Protein AF-T5KBS8-F1 (afdb_monomer_lite)

Secondary structure (DSSP, 8-state):
-HHHHHHHHHHHHHHHHHHHHHHHHHHHHHHHHHHHHHHHHHHHHHHHHHHHHHHHHHHHHHHHT--HHHHHHHHH-S---TTT-STTHHHHHHHHHHHTTTS---HHHHHHHHHHHHHHHHHHHHHT-TTGGGS-HHHHHHHHHHHHHHHHHHHHHHHHHHHHHHHH--S-SSPP-GGGT-------HHHHHHHHHHHHHHHGGGS--

Structure (mmCIF, N/CA/C/O backbone):
data_AF-T5KBS8-F1
#
_entry.id   AF-T5KBS8-F1
#
loop_
_atom_site.group_PDB
_atom_site.id
_atom_site.type_symbol
_atom_site.label_atom_id
_atom_site.label_alt_id
_atom_site.label_comp_id
_atom_site.label_asym_id
_atom_site.label_entity_id
_atom_site.label_seq_id
_atom_site.pdbx_PDB_ins_code
_atom_site.Cartn_x
_atom_site.Cartn_y
_atom_site.Cartn_z
_atom_site.occupancy
_atom_site.B_iso_or_equiv
_atom_site.auth_seq_id
_atom_site.auth_comp_id
_atom_site.auth_asym_id
_atom_site.auth_atom_id
_atom_site.pdbx_PDB_model_num
ATOM 1 N N . MET A 1 1 ? -50.946 0.990 67.190 1.00 55.03 1 MET A N 1
ATOM 2 C CA . MET A 1 1 ? -50.265 -0.184 66.592 1.00 55.03 1 MET A CA 1
ATOM 3 C C . MET A 1 1 ? -50.299 -0.189 65.059 1.00 55.03 1 MET A C 1
ATOM 5 O O . MET A 1 1 ? -49.275 -0.498 64.471 1.00 55.03 1 MET A O 1
ATOM 9 N N . LEU A 1 2 ? -51.397 0.214 64.400 1.00 59.50 2 LEU A N 1
ATOM 10 C CA . LEU A 1 2 ? -51.496 0.261 62.925 1.00 59.50 2 LEU A CA 1
ATOM 11 C C . LEU A 1 2 ? -50.515 1.219 62.214 1.00 59.50 2 LEU A C 1
ATOM 13 O O . LEU A 1 2 ? -50.107 0.939 61.094 1.00 59.50 2 LEU A O 1
ATOM 17 N N . THR A 1 3 ? -50.100 2.313 62.853 1.00 60.94 3 THR A N 1
ATOM 18 C CA . THR A 1 3 ? -49.212 3.332 62.259 1.00 60.94 3 THR A CA 1
ATOM 19 C C . THR A 1 3 ? -47.754 2.892 62.098 1.00 60.94 3 THR A C 1
ATOM 21 O O . THR A 1 3 ? -47.066 3.378 61.212 1.00 60.94 3 THR A O 1
ATOM 24 N N . LEU A 1 4 ? -47.270 1.953 62.917 1.00 64.31 4 LEU A N 1
ATOM 25 C CA . LEU A 1 4 ? -45.904 1.420 62.800 1.00 64.31 4 LEU A CA 1
ATOM 26 C C . LEU A 1 4 ? -45.773 0.427 61.634 1.00 64.31 4 LEU A C 1
ATOM 28 O O . LEU A 1 4 ? -44.746 0.391 60.962 1.00 64.31 4 LEU A O 1
ATOM 32 N N . LEU A 1 5 ? -46.834 -0.338 61.362 1.00 69.00 5 LEU A N 1
ATOM 33 C CA . LEU A 1 5 ? -46.892 -1.295 60.253 1.00 69.00 5 LEU A CA 1
ATOM 34 C C . LEU A 1 5 ? -46.926 -0.599 58.888 1.00 69.00 5 LEU A C 1
ATOM 36 O O . LEU A 1 5 ? -46.218 -1.014 57.973 1.00 69.00 5 LEU A O 1
ATOM 40 N N . SER A 1 6 ? -47.698 0.481 58.755 1.00 70.19 6 SER A N 1
ATOM 41 C CA . SER A 1 6 ? -47.773 1.255 57.511 1.00 70.19 6 SER A CA 1
ATOM 42 C C . SER A 1 6 ? -46.467 1.989 57.191 1.00 70.19 6 SER A C 1
ATOM 44 O O . SER A 1 6 ? -46.047 2.006 56.035 1.00 70.19 6 SER A O 1
ATOM 46 N N . VAL A 1 7 ? -45.775 2.522 58.204 1.00 73.38 7 VAL A N 1
ATOM 47 C CA . VAL A 1 7 ? -44.452 3.149 58.031 1.00 73.38 7 VAL A CA 1
ATOM 48 C C . VAL A 1 7 ? -43.392 2.118 57.625 1.00 73.38 7 VAL A C 1
ATOM 50 O O . VAL A 1 7 ? -42.602 2.387 56.723 1.00 73.38 7 VAL A O 1
ATOM 53 N N . GLY A 1 8 ? -43.403 0.918 58.219 1.00 74.56 8 GLY A N 1
ATOM 54 C CA . GLY A 1 8 ? -42.485 -0.166 57.847 1.00 74.56 8 GLY A CA 1
ATOM 55 C C . GLY A 1 8 ? -42.667 -0.650 56.403 1.00 74.56 8 GLY A C 1
ATOM 56 O O . GLY A 1 8 ? -41.685 -0.847 55.688 1.00 74.56 8 GLY A O 1
ATOM 57 N N . LEU A 1 9 ? -43.917 -0.772 55.943 1.00 77.56 9 LEU A N 1
ATOM 58 C CA . LEU A 1 9 ? -44.252 -1.125 54.556 1.00 77.56 9 LEU A CA 1
ATOM 59 C C . LEU A 1 9 ? -43.827 -0.043 53.555 1.00 77.56 9 LEU A C 1
ATOM 61 O O . LEU A 1 9 ? -43.276 -0.369 52.503 1.00 77.56 9 LEU A O 1
ATOM 65 N N . ALA A 1 10 ? -44.022 1.234 53.892 1.00 76.44 10 ALA A N 1
ATOM 66 C CA . ALA A 1 10 ? -43.569 2.346 53.060 1.00 76.44 10 ALA A CA 1
ATOM 67 C C . ALA A 1 10 ? -42.036 2.377 52.930 1.00 76.44 10 ALA A C 1
ATOM 69 O O . ALA A 1 10 ? -41.513 2.563 51.831 1.00 76.44 10 ALA A O 1
ATOM 70 N N . PHE A 1 11 ? -41.311 2.124 54.026 1.00 82.69 11 PHE A N 1
ATOM 71 C CA . PHE A 1 11 ? -39.847 2.044 54.017 1.00 82.69 11 PHE A CA 1
ATOM 72 C C . PHE A 1 11 ? -39.330 0.870 53.178 1.00 82.69 11 PHE A C 1
ATOM 74 O O . PHE A 1 11 ? -38.389 1.038 52.405 1.00 82.69 11 PHE A O 1
ATOM 81 N N . LEU A 1 12 ? -39.960 -0.304 53.287 1.00 80.31 12 LEU A N 1
ATOM 82 C CA . LEU A 1 12 ? -39.635 -1.473 52.464 1.00 80.31 12 LEU A CA 1
ATOM 83 C C . LEU A 1 12 ? -39.866 -1.203 50.973 1.00 80.31 12 LEU A C 1
ATOM 85 O O . LEU A 1 12 ? -39.004 -1.535 50.162 1.00 80.31 12 LEU A O 1
ATOM 89 N N . GLY A 1 13 ? -40.980 -0.556 50.615 1.00 80.12 13 GLY A N 1
ATOM 90 C CA . GLY A 1 13 ? -41.266 -0.155 49.236 1.00 80.12 13 GLY A CA 1
ATOM 91 C C . GLY A 1 13 ? -40.245 0.846 48.686 1.00 80.12 13 GLY A C 1
ATOM 92 O O . GLY A 1 13 ? -39.707 0.644 47.597 1.00 80.12 13 GLY A O 1
ATOM 93 N N . ALA A 1 14 ? -39.910 1.881 49.463 1.00 81.12 14 ALA A N 1
ATOM 94 C CA . ALA A 1 14 ? -38.900 2.872 49.090 1.00 81.12 14 ALA A CA 1
ATOM 95 C C . ALA A 1 14 ? -37.499 2.250 48.944 1.00 81.12 14 ALA A C 1
ATOM 97 O O . ALA A 1 14 ? -36.789 2.538 47.982 1.00 81.12 14 ALA A O 1
ATOM 98 N N . PHE A 1 15 ? -37.120 1.347 49.853 1.00 84.56 15 PHE A N 1
ATOM 99 C CA . PHE A 1 15 ? -35.853 0.619 49.784 1.00 84.56 15 PHE A CA 1
ATOM 100 C C . PHE A 1 15 ? -35.768 -0.272 48.539 1.00 84.56 15 PHE A C 1
ATOM 102 O O . PHE A 1 15 ? -34.724 -0.328 47.889 1.00 84.56 15 PHE A O 1
ATOM 109 N N . TRP A 1 16 ? -36.864 -0.942 48.174 1.00 85.44 16 TRP A N 1
ATOM 110 C CA . TRP A 1 16 ? -36.908 -1.800 46.990 1.00 85.44 16 TRP A CA 1
ATOM 111 C C . TRP A 1 16 ? -36.784 -0.991 45.691 1.00 85.44 16 TRP A C 1
ATOM 113 O O . TRP A 1 16 ? -35.996 -1.356 44.819 1.00 85.44 16 TRP A O 1
ATOM 123 N N . LEU A 1 17 ? -37.479 0.149 45.594 1.00 84.56 17 LEU A N 1
ATOM 124 C CA . LEU A 1 17 ? -37.363 1.078 44.462 1.00 84.56 17 LEU A CA 1
ATOM 125 C C . LEU A 1 17 ? -35.952 1.661 44.333 1.00 84.56 17 LEU A C 1
ATOM 127 O O . LEU A 1 17 ? -35.382 1.646 43.244 1.00 84.56 17 LEU A O 1
ATOM 131 N N . PHE A 1 18 ? -35.358 2.103 45.444 1.00 83.62 18 PHE A N 1
ATOM 132 C CA . PHE A 1 18 ? -33.991 2.626 45.469 1.00 83.62 18 PHE A CA 1
ATOM 133 C C . PHE A 1 18 ? -32.967 1.569 45.034 1.00 83.62 18 PHE A C 1
ATOM 135 O O . PHE A 1 18 ? -32.058 1.840 44.249 1.00 83.62 18 PHE A O 1
ATOM 142 N N . ARG A 1 19 ? -33.139 0.323 45.489 1.00 84.19 19 ARG A N 1
ATOM 143 C CA . ARG A 1 19 ? -32.285 -0.797 45.083 1.00 84.19 19 ARG A CA 1
ATOM 144 C C . ARG A 1 19 ? -32.464 -1.145 43.599 1.00 84.19 19 ARG A C 1
ATOM 146 O O . ARG A 1 19 ? -31.480 -1.473 42.937 1.00 84.19 19 ARG A O 1
ATOM 153 N N . GLY A 1 20 ? -33.688 -1.033 43.079 1.00 81.75 20 GLY A N 1
ATOM 154 C CA . GLY A 1 20 ? -33.993 -1.141 41.653 1.00 81.75 20 GLY A CA 1
ATOM 155 C C . GLY A 1 20 ? -33.271 -0.075 40.826 1.00 81.75 20 GLY A C 1
ATOM 156 O O . GLY A 1 20 ? -32.549 -0.426 39.894 1.00 81.75 20 GLY A O 1
ATOM 157 N N . GLN A 1 21 ? -33.368 1.200 41.220 1.00 81.44 21 GLN A N 1
ATOM 158 C CA . GLN A 1 21 ? -32.656 2.312 40.573 1.00 81.44 21 GLN A CA 1
ATOM 159 C C . GLN A 1 21 ? -31.138 2.110 40.575 1.00 81.44 21 GLN A C 1
ATOM 161 O O . GLN A 1 21 ? -30.524 2.153 39.517 1.00 81.44 21 GLN A O 1
ATOM 166 N N . LEU A 1 22 ? -30.539 1.760 41.717 1.00 82.50 22 LEU A N 1
ATOM 167 C CA . LEU A 1 22 ? -29.099 1.485 41.796 1.00 82.50 22 LEU A CA 1
ATOM 168 C C . LEU A 1 22 ? -28.650 0.342 40.873 1.00 82.50 22 LEU A C 1
ATOM 170 O O . LEU A 1 22 ? -27.532 0.359 40.359 1.00 82.50 22 LEU A O 1
ATOM 174 N N . SER A 1 23 ? -29.489 -0.681 40.686 1.00 84.88 23 SER A N 1
ATOM 175 C CA . SER A 1 23 ? -29.186 -1.777 39.759 1.00 84.88 23 SER A CA 1
ATOM 176 C C . SER A 1 23 ? -29.249 -1.327 38.298 1.00 84.88 23 SER A C 1
ATOM 178 O O . SER A 1 23 ? -28.378 -1.698 37.511 1.00 84.88 23 SER A O 1
ATOM 180 N N . HIS A 1 24 ? -30.219 -0.474 37.963 1.00 84.81 24 HIS A N 1
ATOM 181 C CA . HIS A 1 24 ? -30.388 0.089 36.631 1.00 84.81 24 HIS A CA 1
ATOM 182 C C . HIS A 1 24 ? -29.243 1.049 36.282 1.00 84.81 24 HIS A C 1
ATOM 184 O O . HIS A 1 24 ? -28.628 0.907 35.229 1.00 84.81 24 HIS A O 1
ATOM 190 N N . ASP A 1 25 ? -28.860 1.930 37.209 1.00 85.25 25 ASP A N 1
ATOM 191 C CA . ASP A 1 25 ? -27.739 2.860 37.038 1.00 85.25 25 ASP A CA 1
ATOM 192 C C . ASP A 1 25 ? -26.411 2.121 36.832 1.00 85.25 25 ASP A C 1
ATOM 194 O O . ASP A 1 25 ? -25.595 2.515 35.995 1.00 85.25 25 ASP A O 1
ATOM 198 N N . ARG A 1 26 ? -26.200 1.002 37.544 1.00 82.19 26 ARG A N 1
ATOM 199 C CA . ARG A 1 26 ? -25.034 0.122 37.343 1.00 82.19 26 ARG A CA 1
ATOM 200 C C . ARG A 1 26 ? -25.031 -0.545 35.972 1.00 82.19 26 ARG A C 1
ATOM 202 O O . ARG A 1 26 ? -23.976 -0.654 35.356 1.00 82.19 26 ARG A O 1
ATOM 209 N N . GLN A 1 27 ? -26.185 -1.002 35.492 1.00 85.44 27 GLN A N 1
ATOM 210 C CA . GLN A 1 27 ? -26.295 -1.578 34.150 1.00 85.44 27 GLN A CA 1
ATOM 211 C C . GLN A 1 27 ? -26.030 -0.522 33.074 1.00 85.44 27 GLN A C 1
ATOM 213 O O . GLN A 1 27 ? -25.256 -0.779 32.155 1.00 85.44 27 GLN A O 1
ATOM 218 N N . LEU A 1 28 ? -26.591 0.682 33.218 1.00 86.81 28 LEU A N 1
ATOM 219 C CA . LEU A 1 28 ? -26.352 1.795 32.298 1.00 86.81 28 LEU A CA 1
ATOM 220 C C . LEU A 1 28 ? -24.871 2.181 32.247 1.00 86.81 28 LEU A C 1
ATOM 222 O O . LEU A 1 28 ? -24.314 2.303 31.159 1.00 86.81 28 LEU A O 1
ATOM 226 N N . THR A 1 29 ? -24.205 2.292 33.400 1.00 84.31 29 THR A N 1
ATOM 227 C CA . THR A 1 29 ? -22.760 2.579 33.441 1.00 84.31 29 THR A CA 1
ATOM 228 C C . THR A 1 29 ? -21.922 1.456 32.833 1.00 84.31 29 THR A C 1
ATOM 230 O O . THR A 1 29 ? -20.953 1.738 32.133 1.00 84.31 29 THR A O 1
ATOM 233 N N . GLN A 1 30 ? -22.285 0.185 33.030 1.00 86.19 30 GLN A N 1
ATOM 234 C CA . GLN A 1 30 ? -21.592 -0.936 32.381 1.00 86.19 30 GLN A CA 1
ATOM 235 C C . GLN A 1 30 ? -21.749 -0.919 30.857 1.00 86.19 30 GLN A C 1
ATOM 237 O O . GLN A 1 30 ? -20.768 -1.131 30.145 1.00 86.19 30 GLN A O 1
ATOM 242 N N . VAL A 1 31 ? -22.954 -0.633 30.358 1.00 86.88 31 VAL A N 1
ATOM 243 C CA . VAL A 1 31 ? -23.220 -0.504 28.918 1.00 86.88 31 VAL A CA 1
ATOM 244 C C . VAL A 1 31 ? -22.452 0.681 28.331 1.00 86.88 31 VAL A C 1
ATOM 246 O O . VAL A 1 31 ? -21.828 0.534 27.285 1.00 86.88 31 VAL A O 1
ATOM 249 N N . GLN A 1 32 ? -22.425 1.822 29.023 1.00 85.50 32 GLN A N 1
ATOM 250 C CA . GLN A 1 32 ? -21.652 2.996 28.605 1.00 85.50 32 GLN A CA 1
ATOM 251 C C . GLN A 1 32 ? -20.149 2.704 28.550 1.00 85.50 32 GLN A C 1
ATOM 253 O O . GLN A 1 32 ? -19.506 3.020 27.556 1.00 85.50 32 GLN A O 1
ATOM 258 N N . LEU A 1 33 ? -19.592 2.035 29.564 1.00 86.69 33 LEU A N 1
ATOM 259 C CA . LEU A 1 33 ? -18.178 1.648 29.577 1.00 86.69 33 LEU A CA 1
ATOM 260 C C . LEU A 1 33 ? -17.835 0.643 28.471 1.00 86.69 33 LEU A C 1
ATOM 262 O O . LEU A 1 33 ? -16.741 0.695 27.912 1.00 86.69 33 LEU A O 1
ATOM 266 N N . ALA A 1 34 ? -18.741 -0.287 28.163 1.00 85.75 34 ALA A N 1
ATOM 267 C CA . ALA A 1 34 ? -18.563 -1.211 27.049 1.00 85.75 34 ALA A CA 1
ATOM 268 C C . ALA A 1 34 ? -18.578 -0.464 25.706 1.00 85.75 34 ALA A C 1
ATOM 270 O O . ALA A 1 34 ? -17.676 -0.670 24.898 1.00 85.75 34 ALA A O 1
ATOM 271 N N . ALA A 1 35 ? -19.534 0.449 25.511 1.00 84.88 35 ALA A N 1
ATOM 272 C CA . ALA A 1 35 ? -19.628 1.276 24.312 1.00 84.88 35 ALA A CA 1
ATOM 273 C C . ALA A 1 35 ? -18.384 2.159 24.122 1.00 84.88 35 ALA A C 1
ATOM 275 O O . ALA A 1 35 ? -17.810 2.169 23.039 1.00 84.88 35 ALA A O 1
ATOM 276 N N . GLU A 1 36 ? -17.903 2.815 25.182 1.00 87.88 36 GLU A N 1
ATOM 277 C CA . GLU A 1 36 ? -16.705 3.662 25.131 1.00 87.88 36 GLU A CA 1
ATOM 278 C C . GLU A 1 36 ? -15.440 2.847 24.813 1.00 87.88 36 GLU A C 1
ATOM 280 O O . GLU A 1 36 ? -14.572 3.283 24.056 1.00 87.88 36 GLU A O 1
ATOM 285 N N . ARG A 1 37 ? -15.328 1.623 25.350 1.00 88.31 37 ARG A N 1
ATOM 286 C CA . ARG A 1 37 ? -14.236 0.706 24.984 1.00 88.31 37 ARG A CA 1
ATOM 287 C C . ARG A 1 37 ? -14.296 0.330 23.507 1.00 88.31 37 ARG A C 1
ATOM 289 O O . ARG A 1 37 ? -13.260 0.353 22.849 1.00 88.31 37 ARG A O 1
ATOM 296 N N . THR A 1 38 ? -15.478 0.002 22.990 1.00 87.38 38 THR A N 1
ATOM 297 C CA . THR A 1 38 ? -15.666 -0.320 21.570 1.00 87.38 38 THR A CA 1
ATOM 298 C C . THR A 1 38 ? -15.350 0.877 20.677 1.00 87.38 38 THR A C 1
ATOM 300 O 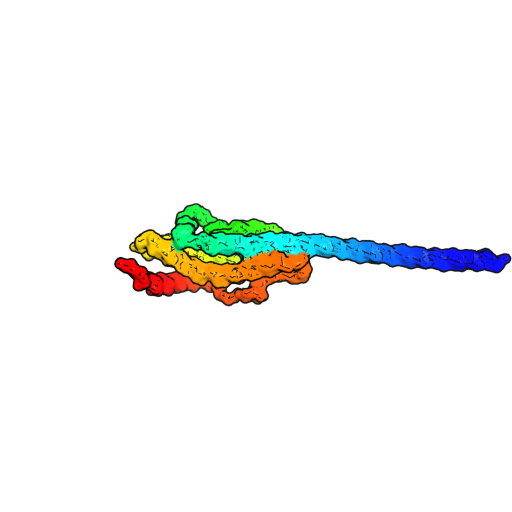O . THR A 1 38 ? -14.667 0.714 19.670 1.00 87.38 38 THR A O 1
ATOM 303 N N . GLU A 1 39 ? -15.771 2.080 21.061 1.00 89.25 39 GLU A N 1
ATOM 304 C CA . GLU A 1 39 ? -15.489 3.311 20.321 1.00 89.25 39 GLU A CA 1
ATOM 305 C C . GLU A 1 39 ? -13.983 3.589 20.241 1.00 89.25 39 GLU A C 1
ATOM 307 O O . GLU A 1 39 ? -13.467 3.837 19.155 1.00 89.25 39 GLU A O 1
ATOM 312 N N . ARG A 1 40 ? -13.243 3.425 21.347 1.00 89.06 40 ARG A N 1
ATOM 313 C CA . ARG A 1 40 ? -11.775 3.570 21.351 1.00 89.06 40 ARG A CA 1
ATOM 314 C C . ARG A 1 40 ? -11.074 2.559 20.441 1.00 89.06 40 ARG A C 1
ATOM 316 O O . ARG A 1 40 ? -10.113 2.920 19.765 1.00 89.06 40 ARG A O 1
ATOM 323 N N . VAL A 1 41 ? -11.539 1.308 20.422 1.00 89.62 41 VAL A N 1
ATOM 324 C CA . VAL A 1 41 ? -10.995 0.271 19.528 1.00 89.62 41 VAL A CA 1
ATOM 325 C C . VAL A 1 41 ? -11.277 0.626 18.069 1.00 89.62 41 VAL A C 1
ATOM 327 O O . VAL A 1 41 ? -10.362 0.609 17.250 1.00 89.62 41 VAL A O 1
ATOM 330 N N . ASN A 1 42 ? -12.510 1.012 17.740 1.00 89.75 42 ASN A N 1
ATOM 331 C CA . ASN A 1 42 ? -12.866 1.425 16.382 1.00 89.75 42 ASN A CA 1
ATOM 332 C C . ASN A 1 42 ? -12.068 2.663 15.947 1.00 89.75 42 ASN A C 1
ATOM 334 O O . ASN A 1 42 ? -11.602 2.724 14.813 1.00 89.75 42 ASN A O 1
ATOM 338 N N . ASP A 1 43 ? -11.820 3.609 16.852 1.00 91.75 43 ASP A N 1
ATOM 339 C CA . ASP A 1 43 ? -10.989 4.777 16.577 1.00 91.75 43 ASP A CA 1
ATOM 340 C C . ASP A 1 43 ? -9.533 4.417 16.271 1.00 91.75 43 ASP A C 1
ATOM 342 O O . ASP A 1 43 ? -8.964 4.951 15.313 1.00 91.75 43 ASP A O 1
ATOM 346 N N . ALA A 1 44 ? -8.934 3.500 17.035 1.00 88.81 44 ALA A N 1
ATOM 347 C CA . ALA A 1 44 ? -7.582 3.005 16.774 1.00 88.81 44 ALA A CA 1
ATOM 348 C C . ALA A 1 44 ? -7.502 2.313 15.404 1.00 88.81 44 ALA A C 1
ATOM 350 O O . ALA A 1 44 ? -6.650 2.659 14.577 1.00 88.81 44 ALA A O 1
ATOM 351 N N . ARG A 1 45 ? -8.467 1.430 15.113 1.00 90.31 45 ARG A N 1
ATOM 352 C CA . ARG A 1 45 ? -8.612 0.750 13.817 1.00 90.31 45 ARG A CA 1
ATOM 353 C C . ARG A 1 45 ? -8.763 1.748 12.668 1.00 90.31 45 ARG A C 1
ATOM 355 O O . ARG A 1 45 ? -8.031 1.680 11.683 1.00 90.31 45 ARG A O 1
ATOM 362 N N . ARG A 1 46 ? -9.640 2.743 12.805 1.00 91.38 46 ARG A N 1
ATOM 363 C CA . ARG A 1 46 ? -9.851 3.807 11.811 1.00 91.38 46 ARG A CA 1
ATOM 364 C C . ARG A 1 46 ? -8.575 4.602 11.542 1.00 91.38 46 ARG A C 1
ATOM 366 O O . ARG A 1 46 ? -8.248 4.884 10.390 1.00 91.38 46 ARG A O 1
ATOM 373 N N . GLN A 1 47 ? -7.832 4.971 12.584 1.00 91.50 47 GLN A N 1
ATOM 374 C CA . GLN A 1 47 ? -6.569 5.698 12.426 1.00 91.50 47 GLN A CA 1
ATOM 375 C C . GLN A 1 47 ? -5.496 4.845 11.740 1.00 91.50 47 GLN A C 1
ATOM 377 O O . GLN A 1 47 ? -4.781 5.352 10.871 1.00 91.50 47 GLN A O 1
ATOM 382 N N . ALA A 1 48 ? -5.396 3.564 12.099 1.00 89.38 48 ALA A N 1
ATOM 383 C CA . ALA A 1 48 ? -4.502 2.612 11.449 1.00 89.38 48 ALA A CA 1
ATOM 384 C C . ALA A 1 48 ? -4.849 2.441 9.961 1.00 89.38 48 ALA A C 1
ATOM 386 O O . ALA A 1 48 ? -3.971 2.579 9.105 1.00 89.38 48 ALA A O 1
ATOM 387 N N . ALA A 1 49 ? -6.132 2.262 9.638 1.00 88.94 49 ALA A N 1
ATOM 388 C CA . ALA A 1 49 ? -6.614 2.128 8.266 1.00 88.94 49 ALA A CA 1
ATOM 389 C C . ALA A 1 49 ? -6.359 3.394 7.451 1.00 88.94 49 ALA A C 1
ATOM 391 O O . ALA A 1 49 ? -5.855 3.319 6.335 1.00 88.94 49 ALA A O 1
ATOM 392 N N . ARG A 1 50 ? -6.599 4.577 8.024 1.00 91.75 50 ARG A N 1
ATOM 393 C CA . ARG A 1 50 ? -6.322 5.850 7.352 1.00 91.75 50 ARG A CA 1
ATOM 394 C C . ARG A 1 50 ? -4.834 6.048 7.061 1.00 91.75 50 ARG A C 1
ATOM 396 O O . ARG A 1 50 ? -4.492 6.542 5.989 1.00 91.75 50 ARG A O 1
ATOM 403 N N . LYS A 1 51 ? -3.943 5.659 7.982 1.00 90.81 51 LYS A N 1
ATOM 404 C CA . LYS A 1 51 ? -2.486 5.689 7.752 1.00 90.81 51 LYS A CA 1
ATOM 405 C C . LYS A 1 51 ? -2.080 4.734 6.632 1.00 90.81 51 LYS A C 1
ATOM 407 O O . LYS A 1 51 ? -1.313 5.133 5.758 1.00 90.81 51 LYS A O 1
ATOM 412 N N . LEU A 1 52 ? -2.613 3.512 6.640 1.00 88.44 52 LEU A N 1
ATOM 413 C CA . LEU A 1 52 ? -2.370 2.528 5.589 1.00 88.44 52 LEU A CA 1
ATOM 414 C C . LEU A 1 52 ? -2.894 3.019 4.236 1.00 88.44 52 LEU A C 1
ATOM 416 O O . LEU A 1 52 ? -2.145 3.032 3.267 1.00 88.44 52 LEU A O 1
ATOM 420 N N . GLY A 1 53 ? -4.129 3.513 4.181 1.00 89.88 53 GLY A N 1
ATOM 421 C CA . GLY A 1 53 ? -4.736 4.024 2.957 1.00 89.88 53 GLY A CA 1
ATOM 422 C C . GLY A 1 53 ? -3.989 5.220 2.369 1.00 89.88 53 GLY A C 1
ATOM 423 O O . GLY A 1 53 ? -3.702 5.229 1.174 1.00 89.88 53 GLY A O 1
ATOM 424 N N . ASN A 1 54 ? -3.567 6.170 3.211 1.00 92.31 54 ASN A N 1
ATOM 425 C CA . ASN A 1 54 ? -2.691 7.265 2.788 1.00 92.31 54 ASN A CA 1
ATOM 426 C C . ASN A 1 54 ? -1.374 6.745 2.202 1.00 92.31 54 ASN A C 1
ATOM 428 O O . ASN A 1 54 ? -0.936 7.233 1.167 1.00 92.31 54 ASN A O 1
ATOM 432 N N . ALA A 1 55 ? -0.748 5.750 2.833 1.00 89.94 55 ALA A N 1
ATOM 433 C CA . ALA A 1 55 ? 0.509 5.190 2.351 1.00 89.94 55 ALA A CA 1
ATOM 434 C C . ALA A 1 55 ? 0.364 4.487 0.995 1.00 89.94 55 ALA A C 1
ATOM 436 O O . ALA A 1 55 ? 1.248 4.629 0.153 1.00 89.94 55 ALA A O 1
ATOM 437 N N . LEU A 1 56 ? -0.744 3.772 0.764 1.00 86.50 56 LEU A N 1
ATOM 438 C CA . LEU A 1 56 ? -1.043 3.157 -0.535 1.00 86.50 56 LEU A CA 1
ATOM 439 C C . LEU A 1 56 ? -1.218 4.222 -1.626 1.00 86.50 56 LEU A C 1
ATOM 441 O O . LEU A 1 56 ? -0.661 4.075 -2.711 1.00 86.50 56 LEU A O 1
ATOM 445 N N . ILE A 1 57 ? -1.929 5.312 -1.318 1.00 90.00 57 ILE A N 1
ATOM 446 C CA . ILE A 1 57 ? -2.139 6.419 -2.259 1.00 90.00 57 ILE A CA 1
ATOM 447 C C . ILE A 1 57 ? -0.824 7.131 -2.563 1.00 90.00 57 ILE A C 1
ATOM 449 O O . ILE A 1 57 ? -0.447 7.236 -3.723 1.00 90.00 57 ILE A O 1
ATOM 453 N N . THR A 1 58 ? -0.076 7.538 -1.536 1.00 89.56 58 THR A N 1
ATOM 454 C CA . THR A 1 58 ? 1.225 8.199 -1.705 1.00 89.56 58 THR A CA 1
ATOM 455 C C . THR A 1 58 ? 2.205 7.333 -2.487 1.00 89.56 58 THR A C 1
ATOM 457 O O . THR A 1 58 ? 2.910 7.840 -3.351 1.00 89.56 58 THR A O 1
ATOM 460 N N . ALA A 1 59 ? 2.242 6.024 -2.228 1.00 84.06 59 ALA A N 1
ATOM 461 C CA . ALA A 1 59 ? 3.092 5.116 -2.984 1.00 84.06 59 ALA A CA 1
ATOM 462 C C . ALA A 1 59 ? 2.694 5.037 -4.463 1.00 84.06 59 ALA A C 1
ATOM 464 O O . ALA A 1 59 ? 3.565 4.864 -5.318 1.00 84.06 59 ALA A O 1
ATOM 465 N N . GLN A 1 60 ? 1.404 5.136 -4.786 1.00 85.75 60 GLN A N 1
ATOM 466 C CA . GLN A 1 60 ? 0.971 5.174 -6.178 1.00 85.75 60 GLN A CA 1
ATOM 467 C C . GLN A 1 60 ? 1.234 6.531 -6.835 1.00 85.75 60 GLN A C 1
ATOM 469 O O . GLN A 1 60 ? 1.708 6.563 -7.965 1.00 85.75 60 GLN A O 1
ATOM 474 N N . ASP A 1 61 ? 1.014 7.636 -6.127 1.00 88.25 61 ASP A N 1
ATOM 475 C CA . ASP A 1 61 ? 1.327 8.983 -6.613 1.00 88.25 61 ASP A CA 1
ATOM 476 C C . ASP A 1 61 ? 2.835 9.158 -6.871 1.00 88.25 61 ASP A C 1
ATOM 478 O O . ASP A 1 61 ? 3.237 9.788 -7.851 1.00 88.25 61 ASP A O 1
ATOM 482 N N . GLU A 1 62 ? 3.688 8.541 -6.044 1.00 85.56 62 GLU A N 1
ATOM 483 C CA . GLU A 1 62 ? 5.137 8.481 -6.269 1.00 85.56 62 GLU A CA 1
ATOM 484 C C . GLU A 1 62 ? 5.473 7.784 -7.594 1.00 85.56 62 GLU A C 1
ATOM 486 O O . GLU A 1 62 ? 6.357 8.241 -8.304 1.00 85.56 62 GLU A O 1
ATOM 491 N N . PHE A 1 63 ? 4.754 6.720 -7.967 1.00 81.38 63 PHE A N 1
ATOM 492 C CA . PHE A 1 63 ? 4.939 6.074 -9.269 1.00 81.38 63 PHE A CA 1
ATOM 493 C C . PHE A 1 63 ? 4.391 6.932 -10.419 1.00 81.38 63 PHE A C 1
ATOM 495 O O . PHE A 1 63 ? 5.088 7.153 -11.403 1.00 81.38 63 PHE A O 1
ATOM 502 N N . ASN A 1 64 ? 3.175 7.464 -10.277 1.00 84.50 64 ASN A N 1
ATOM 503 C CA . ASN A 1 64 ? 2.505 8.261 -11.312 1.00 84.50 64 ASN A CA 1
ATOM 504 C C . ASN A 1 64 ? 3.243 9.571 -11.643 1.00 84.50 64 ASN A C 1
ATOM 506 O O . ASN A 1 64 ? 3.037 10.141 -12.710 1.00 84.50 64 ASN A O 1
ATOM 510 N N . SER A 1 65 ? 4.071 10.071 -10.722 1.00 86.00 65 SER A N 1
ATOM 511 C CA . SER A 1 65 ? 4.898 11.266 -10.922 1.00 86.00 65 SER A CA 1
ATOM 512 C C . SER A 1 65 ? 6.267 10.977 -11.547 1.00 86.00 65 SER A C 1
ATOM 514 O O . SER A 1 65 ? 6.977 11.924 -11.887 1.00 86.00 65 SER A O 1
ATOM 516 N N . MET A 1 66 ? 6.650 9.706 -11.722 1.00 84.69 66 MET A N 1
ATOM 517 C CA . MET A 1 66 ? 7.890 9.348 -12.409 1.00 84.69 66 MET A CA 1
ATOM 518 C C . MET A 1 66 ? 7.705 9.420 -13.919 1.00 84.69 66 MET A C 1
ATOM 520 O O . MET A 1 66 ? 6.782 8.836 -14.478 1.00 84.69 66 MET A O 1
ATOM 524 N N . ASP A 1 67 ? 8.643 10.078 -14.590 1.00 83.44 67 ASP A N 1
ATOM 525 C CA . ASP A 1 67 ? 8.827 9.944 -16.027 1.00 83.44 67 ASP A CA 1
ATOM 526 C C . ASP A 1 67 ? 9.808 8.800 -16.347 1.00 83.44 67 ASP A C 1
ATOM 528 O O . ASP A 1 67 ? 10.465 8.230 -15.467 1.00 83.44 67 ASP A O 1
ATOM 532 N N . GLY A 1 68 ? 9.910 8.433 -17.626 1.00 80.00 68 GLY A N 1
ATOM 533 C CA . GLY A 1 68 ? 10.801 7.355 -18.064 1.00 80.00 68 GLY A CA 1
ATOM 534 C C . GLY A 1 68 ? 12.267 7.525 -17.642 1.00 80.00 68 GLY A C 1
ATOM 535 O O . GLY A 1 68 ? 12.855 6.553 -17.162 1.00 80.00 68 GLY A O 1
ATOM 536 N N . 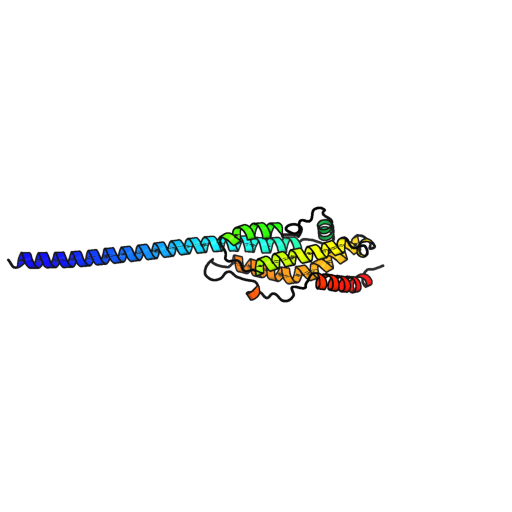PRO A 1 69 ? 12.869 8.725 -17.758 1.00 84.06 69 PRO A N 1
ATOM 537 C CA . PRO A 1 69 ? 14.206 8.999 -17.233 1.00 84.06 69 PRO A CA 1
ATOM 538 C C . PRO A 1 69 ? 14.337 8.780 -15.720 1.00 84.06 69 PRO A C 1
ATOM 540 O O . PRO A 1 69 ? 15.269 8.100 -15.289 1.00 84.06 69 PRO A O 1
ATOM 543 N N . THR A 1 70 ? 13.401 9.284 -14.911 1.00 84.38 70 THR A N 1
ATOM 544 C CA . THR A 1 70 ? 13.423 9.105 -13.449 1.00 84.38 70 THR A CA 1
ATOM 545 C C . THR A 1 70 ? 13.297 7.632 -13.073 1.00 84.38 70 THR A C 1
ATOM 547 O O . THR A 1 70 ? 14.022 7.142 -12.203 1.00 84.38 70 THR A O 1
ATOM 550 N N . LEU A 1 71 ? 12.419 6.898 -13.760 1.00 81.00 71 LEU A N 1
ATOM 551 C CA . LEU A 1 71 ? 12.241 5.464 -13.557 1.00 81.00 71 LEU A CA 1
ATOM 552 C C . LEU A 1 71 ? 13.498 4.677 -13.944 1.00 81.00 71 LEU A C 1
ATOM 554 O O . LEU A 1 71 ? 13.907 3.769 -13.217 1.00 81.00 71 LEU A O 1
ATOM 558 N N . PHE A 1 72 ? 14.136 5.049 -15.056 1.00 80.38 72 PHE A N 1
ATOM 559 C CA . PHE A 1 72 ? 15.404 4.476 -15.496 1.00 80.38 72 P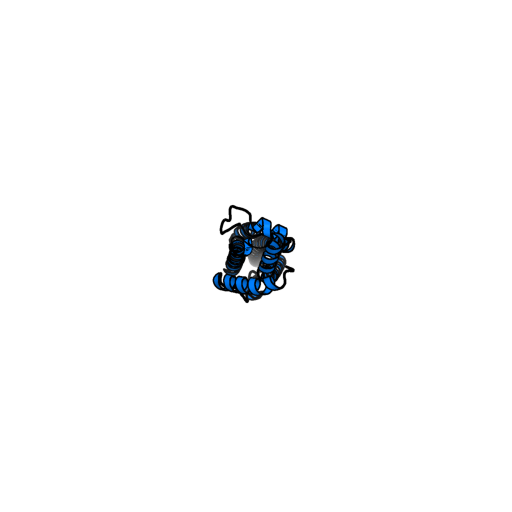HE A CA 1
ATOM 560 C C . PHE A 1 72 ? 16.487 4.653 -14.427 1.00 80.38 72 PHE A C 1
ATOM 562 O O . PHE A 1 72 ? 17.102 3.675 -14.005 1.00 80.38 72 PHE A O 1
ATOM 569 N N . GLU A 1 73 ? 16.674 5.876 -13.927 1.00 83.75 73 GLU A N 1
ATOM 570 C CA . GLU A 1 73 ? 17.652 6.162 -12.874 1.00 83.75 73 GLU A CA 1
ATOM 571 C C . GLU A 1 73 ? 17.336 5.440 -11.562 1.00 83.75 73 GLU A C 1
ATOM 573 O O . GLU A 1 73 ? 18.243 4.924 -10.903 1.00 83.75 73 GLU A O 1
ATOM 578 N N . ALA A 1 74 ? 16.057 5.361 -11.186 1.00 79.12 74 ALA A N 1
ATOM 579 C CA . ALA A 1 74 ? 15.615 4.616 -10.013 1.00 79.12 74 ALA A CA 1
ATOM 580 C C . ALA A 1 74 ? 15.950 3.120 -10.136 1.00 79.12 74 ALA A C 1
ATOM 582 O O . ALA A 1 74 ? 16.448 2.523 -9.176 1.00 79.12 74 ALA A O 1
ATOM 583 N N . ALA A 1 75 ? 15.750 2.524 -11.316 1.00 77.50 75 ALA A N 1
ATOM 584 C CA . ALA A 1 75 ? 16.112 1.136 -11.596 1.00 77.50 75 ALA A CA 1
ATOM 585 C C . ALA A 1 75 ? 17.636 0.903 -11.573 1.00 77.50 75 ALA A C 1
ATOM 587 O O . ALA A 1 75 ? 18.084 -0.174 -11.168 1.00 77.50 75 ALA A O 1
ATOM 588 N N . SER A 1 76 ? 18.437 1.916 -11.926 1.00 75.19 76 SER A N 1
ATOM 589 C CA . SER A 1 76 ? 19.904 1.854 -11.896 1.00 75.19 76 SER A CA 1
ATOM 590 C C . SER A 1 76 ? 20.518 1.925 -10.489 1.00 75.19 76 SER A C 1
ATOM 592 O O . SER A 1 76 ? 21.714 1.662 -10.341 1.00 75.19 76 SER A O 1
ATOM 594 N N . ARG A 1 77 ? 19.757 2.285 -9.440 1.00 75.56 77 ARG A N 1
ATOM 595 C CA . ARG A 1 77 ? 20.323 2.478 -8.091 1.00 75.56 77 ARG A CA 1
ATOM 596 C C . ARG A 1 77 ? 20.890 1.163 -7.513 1.00 75.56 77 ARG A C 1
ATOM 598 O O . ARG A 1 77 ? 20.172 0.154 -7.419 1.00 75.56 77 ARG A O 1
ATOM 605 N N . PRO A 1 78 ? 22.173 1.130 -7.103 1.00 57.22 78 PRO A N 1
ATOM 606 C CA . PRO A 1 78 ? 22.754 -0.027 -6.425 1.00 57.22 78 PRO A CA 1
ATOM 607 C C . PRO A 1 78 ? 22.167 -0.179 -5.010 1.00 57.22 78 PRO A C 1
ATOM 609 O O . PRO A 1 78 ? 21.837 0.812 -4.367 1.00 57.22 78 PRO A O 1
ATOM 612 N N . GLY A 1 79 ? 22.035 -1.421 -4.525 1.00 54.25 79 GLY A N 1
ATOM 613 C CA . GLY A 1 79 ? 21.528 -1.701 -3.171 1.00 54.25 79 GLY A CA 1
ATOM 614 C C . GLY A 1 79 ? 20.057 -2.122 -3.082 1.00 54.25 79 GLY A C 1
ATOM 615 O O . GLY A 1 79 ? 19.378 -1.780 -2.119 1.00 54.25 79 GLY A O 1
ATOM 616 N N . PHE A 1 80 ? 19.548 -2.878 -4.061 1.00 54.19 80 PHE A N 1
ATOM 617 C CA . PHE A 1 80 ? 18.224 -3.492 -3.933 1.00 54.19 80 PHE A CA 1
ATOM 618 C C . PHE A 1 80 ? 18.208 -4.499 -2.785 1.00 54.19 80 PHE A C 1
ATOM 620 O O . PHE A 1 80 ? 18.736 -5.603 -2.907 1.00 54.19 80 PHE A O 1
ATOM 627 N N . ASN A 1 81 ? 17.532 -4.134 -1.702 1.00 58.72 81 ASN A N 1
ATOM 628 C CA . ASN A 1 81 ? 16.965 -5.115 -0.797 1.00 58.72 81 ASN A CA 1
ATOM 629 C C . ASN A 1 81 ? 15.608 -5.538 -1.349 1.00 58.72 81 ASN A C 1
ATOM 631 O O . ASN A 1 81 ? 14.781 -4.695 -1.711 1.00 58.72 81 ASN A O 1
ATOM 635 N N . ARG A 1 82 ? 15.382 -6.856 -1.361 1.00 54.00 82 ARG A N 1
ATOM 636 C CA . ARG A 1 82 ? 14.159 -7.526 -1.832 1.00 54.00 82 ARG A CA 1
ATOM 637 C C . ARG A 1 82 ? 12.878 -6.989 -1.186 1.00 54.00 82 ARG A C 1
ATOM 639 O O . ARG A 1 82 ? 11.802 -7.243 -1.707 1.00 54.00 82 ARG A O 1
ATOM 646 N N . ASP A 1 83 ? 13.019 -6.220 -0.109 1.00 54.47 83 ASP A N 1
ATOM 647 C CA . ASP A 1 83 ? 11.951 -5.654 0.701 1.00 54.47 83 ASP A CA 1
ATOM 648 C C . ASP A 1 83 ? 11.705 -4.142 0.524 1.00 54.47 83 ASP A C 1
ATOM 650 O O . ASP A 1 83 ? 10.644 -3.687 0.945 1.00 54.47 83 ASP A O 1
ATOM 654 N N . GLN A 1 84 ? 12.633 -3.365 -0.065 1.00 58.19 84 GLN A N 1
ATOM 655 C CA . GLN A 1 84 ? 12.628 -1.885 0.032 1.00 58.19 84 GLN A CA 1
ATOM 656 C C . GLN A 1 84 ? 12.946 -1.125 -1.267 1.00 58.19 84 GLN A C 1
ATOM 658 O O . GLN A 1 84 ? 12.896 0.100 -1.289 1.00 58.19 84 GLN A O 1
ATOM 663 N N . GLY A 1 85 ? 13.295 -1.816 -2.354 1.00 65.38 85 GLY A N 1
ATOM 664 C CA . GLY A 1 85 ? 13.865 -1.145 -3.527 1.00 65.38 85 GLY A CA 1
ATOM 665 C C . GLY A 1 85 ? 12.884 -0.522 -4.525 1.00 65.38 85 GLY A C 1
ATOM 666 O O . GLY A 1 85 ? 13.354 0.128 -5.453 1.00 65.38 85 GLY A O 1
ATOM 667 N N . ALA A 1 86 ? 11.572 -0.743 -4.389 1.00 73.81 86 ALA A N 1
ATOM 668 C CA . ALA A 1 86 ? 10.567 -0.226 -5.325 1.00 73.81 86 ALA A CA 1
ATOM 669 C C . ALA A 1 86 ? 9.996 1.132 -4.868 1.00 73.81 86 ALA A C 1
ATOM 671 O O . ALA A 1 86 ? 9.869 1.340 -3.656 1.00 73.81 86 ALA A O 1
ATOM 672 N N . PRO A 1 87 ? 9.587 2.019 -5.798 1.00 73.88 87 PRO A N 1
ATOM 673 C CA . PRO A 1 87 ? 8.925 3.282 -5.467 1.00 73.88 87 PRO A CA 1
ATOM 674 C C . PRO A 1 87 ? 7.763 3.060 -4.499 1.00 73.88 87 PRO A C 1
ATOM 676 O O . PRO A 1 87 ? 6.964 2.135 -4.695 1.00 73.88 87 PRO A O 1
ATOM 679 N N . GLY A 1 88 ? 7.690 3.850 -3.430 1.00 74.38 88 GLY A N 1
ATOM 680 C CA . GLY A 1 88 ? 6.640 3.764 -2.412 1.00 74.38 88 GLY A CA 1
ATOM 681 C C . GLY A 1 88 ? 6.620 2.499 -1.536 1.00 74.38 88 GLY A C 1
ATOM 682 O O . GLY A 1 88 ? 5.798 2.414 -0.621 1.00 74.38 88 GLY A O 1
ATOM 683 N N . ALA A 1 89 ? 7.507 1.517 -1.748 1.00 76.81 89 ALA A N 1
ATOM 684 C CA . ALA A 1 89 ? 7.485 0.254 -0.999 1.00 76.81 89 ALA A CA 1
ATOM 685 C C . ALA A 1 89 ? 7.787 0.435 0.495 1.00 76.81 89 ALA A C 1
ATOM 687 O O . ALA A 1 89 ? 7.148 -0.202 1.332 1.00 76.81 89 ALA A O 1
ATOM 688 N N . GLU A 1 90 ? 8.719 1.325 0.839 1.00 79.12 90 GLU A N 1
ATOM 689 C CA . GLU A 1 90 ? 9.058 1.629 2.235 1.00 79.12 90 GLU A CA 1
ATOM 690 C C . GLU A 1 90 ? 7.909 2.356 2.953 1.00 79.12 90 GLU A C 1
ATOM 692 O O . GLU A 1 90 ? 7.606 2.056 4.109 1.00 79.12 90 GLU A O 1
ATOM 697 N N . THR A 1 91 ? 7.224 3.270 2.260 1.00 82.56 91 THR A N 1
ATOM 698 C CA . THR A 1 91 ? 6.051 3.985 2.782 1.00 82.56 91 THR A CA 1
ATOM 699 C C . THR A 1 91 ? 4.931 3.003 3.125 1.00 82.56 91 THR A C 1
ATOM 701 O O . THR A 1 91 ? 4.400 3.036 4.238 1.00 82.56 91 THR A O 1
ATOM 704 N N . ILE A 1 92 ? 4.640 2.065 2.217 1.00 79.44 92 ILE A N 1
ATOM 705 C CA . ILE A 1 92 ? 3.675 0.984 2.454 1.00 79.44 92 ILE A CA 1
ATOM 706 C C . ILE A 1 92 ? 4.144 0.088 3.604 1.00 79.44 92 ILE A C 1
ATOM 708 O O . ILE A 1 92 ? 3.357 -0.210 4.495 1.00 79.44 92 ILE A O 1
ATOM 712 N N . TYR A 1 93 ? 5.418 -0.313 3.631 1.00 79.94 93 TYR A N 1
ATOM 713 C CA . TYR A 1 93 ? 5.958 -1.202 4.664 1.00 79.94 93 TYR A CA 1
ATOM 714 C C . TYR A 1 93 ? 5.827 -0.617 6.074 1.00 79.94 93 TYR A C 1
ATOM 716 O O . TYR A 1 93 ? 5.393 -1.297 7.006 1.00 79.94 93 TYR A O 1
ATOM 724 N N . ARG A 1 94 ? 6.164 0.666 6.245 1.00 82.44 94 ARG A N 1
ATOM 725 C CA . ARG A 1 94 ? 6.021 1.346 7.538 1.00 82.44 94 ARG A CA 1
ATOM 726 C C . ARG A 1 94 ? 4.570 1.432 7.976 1.00 82.44 94 ARG A C 1
ATOM 728 O O . ARG A 1 94 ? 4.289 1.175 9.142 1.00 82.44 94 ARG A O 1
ATOM 735 N N . ALA A 1 95 ? 3.671 1.784 7.061 1.00 84.75 95 ALA A N 1
ATOM 736 C CA . ALA A 1 95 ? 2.254 1.883 7.375 1.00 84.75 95 ALA A CA 1
ATOM 737 C C . ALA A 1 95 ? 1.640 0.512 7.682 1.00 84.75 95 ALA A C 1
ATOM 739 O O . ALA A 1 95 ? 0.864 0.402 8.625 1.00 84.75 95 ALA A O 1
ATOM 740 N N . PHE A 1 96 ? 2.053 -0.531 6.959 1.00 81.31 96 PHE A N 1
ATOM 741 C CA . PHE A 1 96 ? 1.626 -1.908 7.188 1.00 81.31 96 PHE A CA 1
ATOM 742 C C . PHE A 1 96 ? 2.007 -2.399 8.583 1.00 81.31 96 PHE A C 1
ATOM 744 O O . PHE A 1 96 ? 1.145 -2.849 9.320 1.00 81.31 96 PHE A O 1
ATOM 751 N N . ARG A 1 97 ? 3.270 -2.234 8.988 1.00 82.62 97 ARG A N 1
ATOM 752 C CA . ARG A 1 97 ? 3.755 -2.673 10.308 1.00 82.62 97 ARG A CA 1
ATOM 753 C C . ARG A 1 97 ? 3.072 -1.962 11.481 1.00 82.62 97 ARG A C 1
ATOM 755 O O . ARG A 1 97 ? 2.994 -2.482 12.581 1.00 82.62 97 ARG A O 1
ATOM 762 N N . VAL A 1 98 ? 2.595 -0.739 11.267 1.00 82.12 98 VAL A N 1
ATOM 763 C CA . VAL A 1 98 ? 1.769 -0.049 12.269 1.00 82.12 98 VAL A CA 1
ATOM 764 C C . VAL A 1 98 ? 0.339 -0.582 12.237 1.00 82.12 98 VAL A C 1
ATOM 766 O O . VAL A 1 98 ? -0.279 -0.747 13.282 1.00 82.12 98 VAL A O 1
ATOM 769 N N . ALA A 1 99 ? -0.187 -0.841 11.043 1.00 83.00 99 ALA A N 1
ATOM 770 C CA . ALA A 1 99 ? -1.553 -1.287 10.847 1.00 83.00 99 ALA A CA 1
ATOM 771 C C . ALA A 1 99 ? -1.789 -2.742 11.277 1.00 83.00 99 ALA A C 1
ATOM 773 O O . ALA A 1 99 ? -2.857 -3.013 11.800 1.00 83.00 99 ALA A O 1
ATOM 774 N N . GLU A 1 100 ? -0.816 -3.647 11.140 1.00 84.00 100 GLU A N 1
ATOM 775 C CA . GLU A 1 100 ? -0.945 -5.071 11.509 1.00 84.00 100 GLU A CA 1
ATOM 776 C C . GLU A 1 100 ? -1.178 -5.304 13.010 1.00 84.00 100 GLU A C 1
ATOM 778 O O . GLU A 1 100 ? -1.649 -6.362 13.413 1.00 84.00 100 GLU A O 1
ATOM 783 N N . HIS A 1 101 ? -0.853 -4.321 13.853 1.00 83.31 101 HIS A N 1
ATOM 784 C CA . HIS A 1 101 ? -1.119 -4.390 15.290 1.00 83.31 101 HIS A CA 1
ATOM 785 C C . HIS A 1 101 ? -2.566 -4.044 15.653 1.00 83.31 101 HIS A C 1
ATOM 787 O O . HIS A 1 101 ? -3.049 -4.474 16.696 1.00 83.31 101 HIS A O 1
ATOM 793 N N . GLU A 1 102 ? -3.242 -3.270 14.806 1.00 84.25 102 GLU A N 1
ATOM 794 C CA . GLU A 1 102 ? -4.583 -2.736 15.073 1.00 84.25 102 GLU A CA 1
ATOM 795 C C . GLU A 1 102 ? -5.639 -3.337 14.136 1.00 84.25 102 GLU A C 1
ATOM 797 O O . GLU A 1 102 ? -6.825 -3.367 14.454 1.00 84.25 102 GLU A O 1
ATOM 802 N N . LEU A 1 103 ? -5.226 -3.807 12.961 1.00 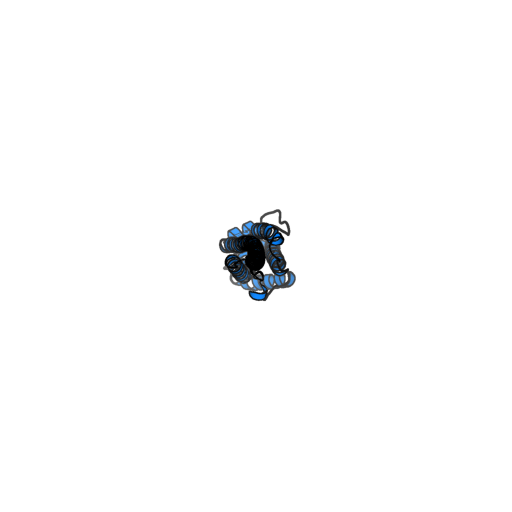82.44 103 LEU A N 1
ATOM 803 C CA . LEU A 1 103 ? -6.083 -4.334 11.914 1.00 82.44 103 LEU A CA 1
ATOM 804 C C . LEU A 1 103 ? -5.774 -5.802 11.675 1.00 82.44 103 LEU A C 1
ATOM 806 O O . LEU A 1 103 ? -4.617 -6.188 11.524 1.00 82.44 103 LEU A O 1
ATOM 810 N N . ASP A 1 104 ? -6.836 -6.586 11.547 1.00 77.31 104 ASP A N 1
ATOM 811 C CA . ASP A 1 104 ? -6.757 -7.925 10.985 1.00 77.31 104 ASP A CA 1
ATOM 812 C C . ASP A 1 104 ? -6.599 -7.785 9.466 1.00 77.31 104 ASP A C 1
ATOM 814 O O . ASP A 1 104 ? -7.569 -7.590 8.730 1.00 77.31 104 ASP A O 1
ATOM 818 N N . LEU A 1 105 ? -5.345 -7.681 9.024 1.00 71.94 105 LEU A N 1
ATOM 819 C CA . LEU A 1 105 ? -5.005 -7.481 7.622 1.00 71.94 105 LEU A CA 1
ATOM 820 C C . LEU A 1 105 ? -4.893 -8.833 6.929 1.00 71.94 105 LEU A C 1
ATOM 822 O O . LEU A 1 105 ? -3.998 -9.619 7.232 1.00 71.94 105 LEU A O 1
ATOM 826 N N . ASP A 1 106 ? -5.746 -9.048 5.932 1.00 66.25 106 ASP A N 1
ATOM 827 C CA . ASP A 1 106 ? -5.675 -10.236 5.091 1.00 66.25 106 ASP A CA 1
ATOM 828 C C . ASP A 1 106 ? -4.330 -10.367 4.359 1.00 66.25 106 ASP A C 1
ATOM 830 O O . ASP A 1 106 ? -3.669 -9.386 3.979 1.00 66.25 106 ASP A O 1
ATOM 834 N N . ASP A 1 107 ? -4.009 -11.619 4.019 1.00 65.12 107 ASP A N 1
ATOM 835 C CA . ASP A 1 107 ? -2.888 -12.052 3.169 1.00 65.12 107 ASP A CA 1
ATOM 836 C C . ASP A 1 107 ? -2.786 -11.272 1.842 1.00 65.12 107 ASP A C 1
ATOM 838 O O . ASP A 1 107 ? -1.742 -11.236 1.187 1.00 65.12 107 ASP A O 1
ATOM 842 N N . ILE A 1 108 ? -3.868 -10.615 1.432 1.00 57.97 108 ILE A N 1
ATOM 843 C CA . ILE A 1 108 ? -4.001 -9.856 0.196 1.00 57.97 108 ILE A CA 1
ATOM 844 C C . ILE A 1 108 ? -3.102 -8.605 0.183 1.00 57.97 108 ILE A C 1
ATOM 846 O O . ILE A 1 108 ? -2.474 -8.321 -0.840 1.00 57.97 108 ILE A O 1
ATOM 850 N N . ILE A 1 109 ? -2.950 -7.882 1.300 1.00 63.06 109 ILE A N 1
ATOM 851 C CA . ILE A 1 109 ? -2.051 -6.709 1.349 1.00 63.06 109 ILE A CA 1
ATOM 852 C C . ILE A 1 109 ? -0.585 -7.160 1.296 1.00 63.06 109 ILE A C 1
ATOM 854 O O . ILE A 1 109 ? 0.238 -6.573 0.583 1.00 63.06 109 ILE A O 1
ATOM 858 N N . LEU A 1 110 ? -0.266 -8.269 1.970 1.00 67.44 110 LEU A N 1
ATOM 859 C CA . LEU A 1 110 ? 1.029 -8.939 1.842 1.00 67.44 110 LEU A CA 1
ATOM 860 C C . LEU A 1 110 ? 1.274 -9.410 0.403 1.00 67.44 110 LEU A C 1
ATOM 862 O O . LEU A 1 110 ? 2.391 -9.285 -0.110 1.00 67.44 110 LEU A O 1
ATOM 866 N N . ARG A 1 111 ? 0.240 -9.912 -0.276 1.00 65.75 111 ARG A N 1
ATOM 867 C CA . ARG A 1 111 ? 0.303 -10.339 -1.674 1.00 65.75 111 ARG A CA 1
ATOM 868 C C . ARG A 1 111 ? 0.575 -9.164 -2.604 1.00 65.75 111 ARG A C 1
ATOM 870 O O . ARG A 1 111 ? 1.505 -9.264 -3.396 1.00 65.75 111 ARG A O 1
ATOM 877 N N . LEU A 1 112 ? -0.124 -8.039 -2.464 1.00 67.44 112 LEU A N 1
ATOM 878 C CA . LEU A 1 112 ? 0.155 -6.827 -3.245 1.00 67.44 112 LEU A CA 1
ATOM 879 C C . LEU A 1 112 ? 1.578 -6.319 -3.055 1.00 67.44 112 LEU A C 1
ATOM 881 O O . LEU A 1 112 ? 2.258 -6.001 -4.030 1.00 67.44 112 LEU A O 1
ATOM 885 N N . ARG A 1 113 ? 2.055 -6.281 -1.806 1.00 71.00 113 ARG A N 1
ATOM 886 C CA . ARG A 1 113 ? 3.446 -5.923 -1.510 1.00 71.00 113 ARG A CA 1
ATOM 887 C C . ARG A 1 113 ? 4.405 -6.829 -2.283 1.00 71.00 113 ARG A C 1
ATOM 889 O O . ARG A 1 113 ? 5.300 -6.337 -2.967 1.00 71.00 113 ARG A O 1
ATOM 896 N N . ARG A 1 114 ? 4.212 -8.150 -2.198 1.00 70.50 114 ARG A N 1
ATOM 897 C CA . ARG A 1 114 ? 5.047 -9.140 -2.903 1.00 70.50 114 ARG A CA 1
ATOM 898 C C . ARG A 1 114 ? 4.986 -8.969 -4.417 1.00 70.50 114 ARG A C 1
ATOM 900 O O . ARG A 1 114 ? 6.010 -9.097 -5.077 1.00 70.50 114 ARG A O 1
ATOM 907 N N . VAL A 1 115 ? 3.814 -8.658 -4.954 1.00 69.38 115 VAL A N 1
ATOM 908 C CA . VAL A 1 115 ? 3.583 -8.463 -6.387 1.00 69.38 115 VAL A CA 1
ATOM 909 C C . VAL A 1 115 ? 4.296 -7.208 -6.894 1.00 69.38 115 VAL A C 1
ATOM 911 O O . VAL A 1 115 ? 5.076 -7.299 -7.837 1.00 69.38 115 VAL A O 1
ATOM 914 N N . ARG A 1 116 ? 4.149 -6.068 -6.208 1.00 72.69 116 ARG A N 1
ATOM 915 C CA . ARG A 1 116 ? 4.846 -4.816 -6.554 1.00 72.69 116 ARG A CA 1
ATOM 916 C C . ARG A 1 116 ? 6.369 -4.977 -6.495 1.00 72.69 116 ARG A C 1
ATOM 918 O O . ARG A 1 116 ? 7.081 -4.504 -7.380 1.00 72.69 116 ARG A O 1
ATOM 925 N N . LEU A 1 117 ? 6.875 -5.700 -5.492 1.00 72.06 117 LEU A N 1
ATOM 926 C CA . LEU A 1 117 ? 8.297 -6.047 -5.390 1.00 72.06 117 LEU A CA 1
ATOM 927 C C . LEU A 1 117 ? 8.752 -6.981 -6.522 1.00 72.06 117 LEU A C 1
ATOM 929 O O . LEU A 1 117 ? 9.831 -6.780 -7.080 1.00 72.06 117 LEU A O 1
ATOM 933 N N . ALA A 1 118 ? 7.943 -7.980 -6.886 1.00 70.94 118 ALA A N 1
ATOM 934 C CA . ALA A 1 118 ? 8.240 -8.898 -7.984 1.00 70.94 118 ALA A CA 1
ATOM 935 C C . ALA A 1 118 ? 8.280 -8.180 -9.342 1.00 70.94 118 ALA A C 1
ATOM 937 O O . ALA A 1 118 ? 9.167 -8.454 -10.152 1.00 70.94 118 ALA A O 1
ATOM 938 N N . TRP A 1 119 ? 7.380 -7.226 -9.579 1.00 73.75 119 TRP A N 1
ATOM 939 C CA . TRP A 1 119 ? 7.380 -6.416 -10.799 1.00 73.75 119 TRP A CA 1
ATOM 940 C C . TRP A 1 119 ? 8.558 -5.473 -10.872 1.00 73.75 119 TRP A C 1
ATOM 942 O O . TRP A 1 119 ? 9.228 -5.427 -11.901 1.00 73.75 119 TRP A O 1
ATOM 952 N N . TRP A 1 120 ? 8.882 -4.788 -9.776 1.00 77.38 120 TRP A N 1
ATOM 953 C CA . TRP A 1 120 ? 10.067 -3.938 -9.745 1.00 77.38 120 TRP A CA 1
ATOM 954 C C . TRP A 1 120 ? 11.356 -4.736 -9.970 1.00 77.38 120 TRP A C 1
ATOM 956 O O . TRP A 1 120 ? 12.246 -4.305 -10.703 1.00 77.38 120 TRP A O 1
ATOM 966 N N . HIS A 1 121 ? 11.438 -5.944 -9.407 1.00 75.69 121 HIS A N 1
ATOM 967 C CA . HIS A 1 121 ? 12.524 -6.875 -9.706 1.00 75.69 121 HIS A CA 1
ATOM 968 C C . HIS A 1 121 ? 12.565 -7.243 -11.198 1.00 75.69 121 HIS A C 1
ATOM 970 O O . HIS A 1 121 ? 13.642 -7.316 -11.785 1.00 75.69 121 HIS A O 1
ATOM 976 N N . GLY A 1 122 ? 11.407 -7.449 -11.827 1.00 73.06 122 GLY A N 1
ATOM 977 C CA . GLY A 1 122 ? 11.288 -7.650 -13.268 1.00 73.06 122 GLY A CA 1
ATOM 978 C C . GLY A 1 122 ? 11.834 -6.478 -14.083 1.00 73.06 122 GLY A C 1
ATOM 979 O O . GLY A 1 122 ? 12.723 -6.678 -14.906 1.00 73.06 122 GLY A O 1
ATOM 980 N N . VAL A 1 123 ? 11.377 -5.256 -13.797 1.00 76.69 123 VAL A N 1
ATOM 981 C CA . VAL A 1 123 ? 11.860 -4.015 -14.433 1.00 76.69 123 VAL A CA 1
ATOM 982 C C . VAL A 1 123 ? 13.382 -3.900 -14.309 1.00 76.69 123 VAL A C 1
ATOM 984 O O . VAL A 1 123 ? 14.077 -3.682 -15.301 1.00 76.69 123 VAL A O 1
ATOM 987 N N . ARG A 1 124 ? 13.934 -4.149 -13.117 1.00 77.75 124 ARG A N 1
ATOM 988 C CA . ARG A 1 124 ? 15.385 -4.132 -12.888 1.00 77.75 124 ARG A CA 1
ATOM 989 C C . ARG A 1 124 ? 16.125 -5.235 -13.651 1.00 77.75 124 ARG A C 1
ATOM 991 O O . ARG A 1 124 ? 17.176 -4.985 -14.231 1.00 77.75 124 ARG A O 1
ATOM 998 N N . SER A 1 125 ? 15.574 -6.445 -13.706 1.00 76.38 125 SER A N 1
ATOM 999 C CA . SER A 1 125 ? 16.154 -7.538 -14.495 1.00 76.38 125 SER A CA 1
ATOM 1000 C C . SER A 1 125 ? 16.225 -7.187 -15.985 1.00 76.38 125 SER A C 1
ATOM 1002 O O . SER A 1 125 ? 17.164 -7.597 -16.668 1.00 76.38 125 SER A O 1
ATOM 1004 N N . VAL A 1 126 ? 15.251 -6.428 -16.498 1.00 75.56 126 VAL A N 1
ATOM 1005 C CA . VAL A 1 126 ? 15.259 -5.930 -17.881 1.00 75.56 126 VAL A CA 1
ATOM 1006 C C . VAL A 1 126 ? 16.283 -4.823 -18.064 1.00 75.56 126 VAL A C 1
ATOM 1008 O O . VAL A 1 126 ? 17.037 -4.869 -19.038 1.00 75.56 126 VAL A O 1
ATOM 1011 N N . HIS A 1 127 ? 16.364 -3.892 -17.112 1.00 80.06 127 HIS A N 1
ATOM 1012 C CA . HIS A 1 127 ? 17.403 -2.864 -17.069 1.00 80.06 127 HIS A CA 1
ATOM 1013 C C . HIS A 1 127 ? 18.807 -3.484 -17.158 1.00 80.06 127 HIS A C 1
ATOM 1015 O O . HIS A 1 127 ? 19.656 -3.048 -17.937 1.00 80.06 127 HIS A O 1
ATOM 1021 N N . ASP A 1 128 ? 19.039 -4.565 -16.414 1.00 78.38 128 ASP A N 1
ATOM 1022 C CA . ASP A 1 128 ? 20.340 -5.226 -16.365 1.00 78.38 128 ASP A CA 1
ATOM 1023 C C . ASP A 1 128 ? 20.625 -6.118 -17.585 1.00 78.38 128 ASP A C 1
ATOM 1025 O O . ASP A 1 128 ? 21.782 -6.510 -17.797 1.00 78.38 128 ASP A O 1
ATOM 1029 N N . SER A 1 129 ? 19.617 -6.382 -18.424 1.00 79.12 129 SER A N 1
ATOM 1030 C CA . SER A 1 129 ? 19.727 -7.261 -19.586 1.00 79.12 129 SER A CA 1
ATOM 1031 C C . SER A 1 129 ? 20.678 -6.713 -20.655 1.00 79.12 129 SER A C 1
ATOM 1033 O O . SER A 1 129 ? 20.661 -5.538 -21.030 1.00 79.12 129 SER A O 1
ATOM 1035 N N . GLY A 1 130 ? 21.492 -7.604 -21.229 1.00 75.75 130 GLY A N 1
ATOM 1036 C CA . GLY A 1 130 ? 22.397 -7.250 -22.326 1.00 75.75 130 GLY A CA 1
ATOM 1037 C C . GLY A 1 130 ? 21.679 -6.809 -23.609 1.00 75.75 130 GLY A C 1
ATOM 1038 O O . GLY A 1 130 ? 22.312 -6.208 -24.468 1.00 75.75 130 GLY A O 1
ATOM 1039 N N . ARG A 1 131 ? 20.375 -7.096 -23.753 1.00 74.06 131 ARG A N 1
ATOM 1040 C CA . ARG A 1 131 ? 19.555 -6.659 -24.896 1.00 74.06 131 ARG A CA 1
ATOM 1041 C C . ARG A 1 131 ? 19.174 -5.187 -24.774 1.00 74.06 131 ARG A C 1
ATOM 1043 O O . ARG A 1 131 ? 19.364 -4.455 -25.737 1.00 74.06 131 ARG A O 1
ATOM 1050 N N . LEU A 1 132 ? 18.708 -4.752 -23.601 1.00 78.25 132 LEU A N 1
ATOM 1051 C CA . LEU A 1 132 ? 18.360 -3.350 -23.373 1.00 78.25 132 LEU A CA 1
ATOM 1052 C C . LEU A 1 132 ? 19.603 -2.453 -23.455 1.00 78.25 132 LEU A C 1
ATOM 1054 O O . LEU A 1 132 ? 19.581 -1.429 -24.126 1.00 78.25 132 LEU A O 1
ATOM 1058 N N . LYS A 1 133 ? 20.727 -2.898 -22.879 1.00 83.00 133 LYS A N 1
ATOM 1059 C CA . LYS A 1 133 ? 22.006 -2.161 -22.886 1.00 83.00 133 LYS A CA 1
ATOM 1060 C C . LYS A 1 133 ? 22.582 -1.873 -24.279 1.00 83.00 133 LYS A C 1
ATOM 1062 O O . LYS A 1 133 ? 23.474 -1.039 -24.390 1.00 83.00 133 LYS A O 1
ATOM 1067 N N . ARG A 1 134 ? 22.111 -2.558 -25.329 1.00 83.56 134 ARG A N 1
ATOM 1068 C CA . ARG A 1 134 ? 22.518 -2.315 -26.728 1.00 83.56 134 ARG A CA 1
ATOM 1069 C C . ARG A 1 134 ? 21.776 -1.147 -27.378 1.00 83.56 134 ARG A C 1
ATOM 1071 O O . ARG A 1 134 ? 22.189 -0.711 -28.446 1.00 83.56 134 ARG A O 1
ATOM 1078 N N . LEU A 1 135 ? 20.691 -0.671 -26.771 1.00 81.56 135 LEU A N 1
ATOM 1079 C CA . LEU A 1 135 ? 19.913 0.452 -27.283 1.00 81.56 135 LEU A CA 1
ATOM 1080 C C . LEU A 1 135 ? 20.517 1.792 -26.831 1.00 81.56 135 LEU A C 1
ATOM 1082 O O . LEU A 1 135 ? 21.152 1.849 -25.776 1.00 81.56 135 LEU A O 1
ATOM 1086 N N . PRO A 1 136 ? 20.291 2.893 -27.567 1.00 85.69 136 PRO A N 1
ATOM 1087 C CA . PRO A 1 136 ? 20.526 4.247 -27.075 1.00 85.69 136 PRO A CA 1
ATOM 1088 C C . PRO A 1 136 ? 19.811 4.500 -25.742 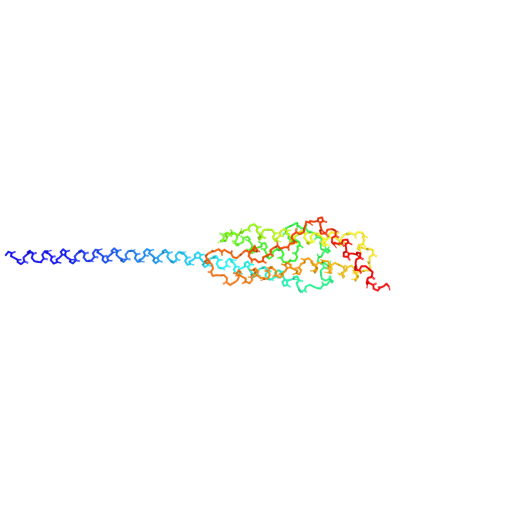1.00 85.69 136 PRO A C 1
ATOM 1090 O O . PRO A 1 136 ? 18.693 4.031 -25.533 1.00 85.69 136 PRO A O 1
ATOM 1093 N N . ARG A 1 137 ? 20.431 5.269 -24.839 1.00 82.12 137 ARG A N 1
ATOM 1094 C CA . ARG A 1 137 ? 19.939 5.488 -23.462 1.00 82.12 137 ARG A CA 1
ATOM 1095 C C . ARG A 1 137 ? 18.488 5.985 -23.399 1.00 82.12 137 ARG A C 1
ATOM 1097 O O . ARG A 1 137 ? 17.729 5.519 -22.557 1.00 82.12 137 ARG A O 1
ATOM 1104 N N . GLU A 1 138 ? 18.092 6.871 -24.308 1.00 80.38 138 GLU A N 1
ATOM 1105 C CA . GLU A 1 138 ? 16.713 7.377 -24.398 1.00 80.38 138 GLU A CA 1
ATOM 1106 C C . GLU A 1 138 ? 15.705 6.263 -24.719 1.00 80.38 138 GLU A C 1
ATOM 1108 O O . GLU A 1 138 ? 14.640 6.180 -24.108 1.00 80.38 138 GLU A O 1
ATOM 1113 N N . GLN A 1 139 ? 16.075 5.338 -25.608 1.00 80.56 139 GLN A N 1
ATOM 1114 C CA . GLN A 1 139 ? 15.250 4.181 -25.956 1.00 80.56 139 GLN A CA 1
ATOM 1115 C C . GLN A 1 139 ? 15.179 3.171 -24.802 1.00 80.56 139 GLN A C 1
ATOM 1117 O O . GLN A 1 139 ? 14.132 2.568 -24.577 1.00 80.56 139 GLN A O 1
ATOM 1122 N N . GLN A 1 140 ? 16.260 3.017 -24.025 1.00 82.56 140 GLN A N 1
ATOM 1123 C CA . GLN A 1 140 ? 16.247 2.177 -22.821 1.00 82.56 140 GLN A CA 1
ATOM 1124 C C . GLN A 1 140 ? 15.242 2.691 -21.785 1.00 82.56 140 GLN A C 1
ATOM 1126 O O . GLN A 1 140 ? 14.467 1.903 -21.240 1.00 82.56 140 GLN A O 1
ATOM 1131 N N . ALA A 1 141 ? 15.239 4.005 -21.539 1.00 82.19 141 ALA A N 1
ATOM 1132 C CA . ALA A 1 141 ? 14.304 4.649 -20.621 1.00 82.19 141 ALA A CA 1
ATOM 1133 C C . ALA A 1 141 ? 12.852 4.498 -21.094 1.00 82.19 141 ALA A C 1
ATOM 1135 O O . ALA A 1 141 ? 11.986 4.155 -20.294 1.00 82.19 141 ALA A O 1
ATOM 1136 N N . HIS A 1 142 ? 12.593 4.667 -22.395 1.00 82.31 142 HIS A N 1
ATOM 1137 C CA . HIS A 1 142 ? 11.257 4.484 -22.966 1.00 82.31 142 HIS A CA 1
ATOM 1138 C C . HIS A 1 142 ? 10.734 3.050 -22.798 1.00 82.31 142 HIS A C 1
ATOM 1140 O O . HIS A 1 142 ? 9.617 2.848 -22.329 1.00 82.31 142 HIS A O 1
ATOM 1146 N N . VAL A 1 143 ? 11.555 2.045 -23.120 1.00 79.38 143 VAL A N 1
ATOM 1147 C CA . VAL A 1 143 ? 11.181 0.628 -22.986 1.00 79.38 143 VAL A CA 1
ATOM 1148 C C . VAL A 1 143 ? 10.934 0.247 -21.525 1.00 79.38 143 VAL A C 1
ATOM 1150 O O . VAL A 1 143 ? 9.974 -0.462 -21.232 1.00 79.38 143 VAL A O 1
ATOM 1153 N N . LEU A 1 144 ? 11.776 0.716 -20.598 1.00 79.44 144 LEU A N 1
ATOM 1154 C CA . LEU A 1 144 ? 11.584 0.459 -19.168 1.00 79.44 144 LEU A CA 1
ATOM 1155 C C . LEU A 1 144 ? 10.341 1.148 -18.615 1.00 79.44 144 LEU A C 1
ATOM 1157 O O . LEU A 1 144 ? 9.653 0.559 -17.786 1.00 79.44 144 LEU A O 1
ATOM 1161 N N . PHE A 1 145 ? 10.039 2.357 -19.086 1.00 83.38 145 PHE A N 1
ATOM 1162 C CA . PHE A 1 145 ? 8.822 3.062 -18.712 1.00 83.38 145 PHE A CA 1
ATOM 1163 C C . PHE A 1 145 ? 7.575 2.348 -19.228 1.00 83.38 145 PHE A C 1
ATOM 1165 O O . PHE A 1 145 ? 6.684 2.079 -18.437 1.00 83.38 145 PHE A O 1
ATOM 1172 N N . ALA A 1 146 ? 7.538 1.966 -20.508 1.00 79.81 146 ALA A N 1
ATOM 1173 C CA . ALA A 1 146 ? 6.416 1.226 -21.088 1.00 79.81 146 ALA A CA 1
ATOM 1174 C C . ALA A 1 146 ? 6.178 -0.108 -20.364 1.00 79.81 146 ALA A C 1
ATOM 1176 O O . ALA A 1 146 ? 5.043 -0.477 -20.073 1.00 79.81 146 ALA A O 1
ATOM 1177 N N . LEU A 1 147 ? 7.263 -0.805 -20.016 1.00 77.00 147 LEU A N 1
ATOM 1178 C CA . LEU A 1 147 ? 7.201 -2.018 -19.213 1.00 77.00 147 LEU A CA 1
ATOM 1179 C C . LEU A 1 147 ? 6.622 -1.747 -17.823 1.00 77.00 147 LEU A C 1
ATOM 1181 O O . LEU A 1 147 ? 5.763 -2.488 -17.357 1.00 77.00 147 LEU A O 1
ATOM 1185 N N . ALA A 1 148 ? 7.115 -0.719 -17.138 1.00 77.00 148 ALA A N 1
ATOM 1186 C CA . ALA A 1 148 ? 6.632 -0.385 -15.811 1.00 77.00 148 ALA A CA 1
ATOM 1187 C C . ALA A 1 148 ? 5.165 0.063 -15.844 1.00 77.00 148 ALA A C 1
ATOM 1189 O O . ALA A 1 148 ? 4.397 -0.404 -15.016 1.00 77.00 148 ALA A O 1
ATOM 1190 N N . ASP A 1 149 ? 4.765 0.891 -16.805 1.00 80.00 149 ASP A N 1
ATOM 1191 C CA . ASP A 1 149 ? 3.390 1.363 -16.988 1.00 80.00 149 ASP A CA 1
ATOM 1192 C C . ASP A 1 149 ? 2.410 0.196 -17.196 1.00 80.00 149 ASP A C 1
ATOM 1194 O O . ASP A 1 149 ? 1.416 0.091 -16.477 1.00 80.00 149 ASP A O 1
ATOM 1198 N N . GLU A 1 150 ? 2.744 -0.765 -18.069 1.00 75.62 150 GLU A N 1
ATOM 1199 C CA . GLU A 1 150 ? 1.895 -1.939 -18.336 1.00 75.62 150 GLU A CA 1
ATOM 1200 C C . GLU A 1 150 ? 1.595 -2.762 -17.067 1.00 75.62 150 GLU A C 1
ATOM 1202 O O . GLU A 1 150 ? 0.503 -3.317 -16.933 1.00 75.62 150 GLU A O 1
ATOM 1207 N N . TYR A 1 151 ? 2.522 -2.808 -16.103 1.00 71.25 151 TYR A N 1
ATOM 1208 C CA . TYR A 1 151 ? 2.345 -3.580 -14.868 1.00 71.25 151 TYR A CA 1
ATOM 1209 C C . TYR A 1 151 ? 1.889 -2.762 -13.662 1.00 71.25 151 TYR A C 1
ATOM 1211 O O . TYR A 1 151 ? 1.107 -3.251 -12.846 1.00 71.25 151 TYR A O 1
ATOM 1219 N N . PHE A 1 152 ? 2.379 -1.540 -13.494 1.00 71.81 152 PHE A N 1
ATOM 1220 C CA . PHE A 1 152 ? 2.094 -0.732 -12.312 1.00 71.81 152 PHE A CA 1
ATOM 1221 C C . PHE A 1 152 ? 0.782 0.034 -12.439 1.00 71.81 152 PHE A C 1
ATOM 1223 O O . PHE A 1 152 ? 0.135 0.239 -11.416 1.00 71.81 152 PHE A O 1
ATOM 1230 N N . THR A 1 153 ? 0.351 0.414 -13.643 1.00 74.06 153 THR A N 1
ATOM 1231 C CA . THR A 1 153 ? -0.860 1.230 -13.822 1.00 74.06 153 THR A CA 1
ATOM 1232 C C . THR A 1 153 ? -2.146 0.463 -13.484 1.00 74.06 153 THR A C 1
ATOM 1234 O O . THR A 1 153 ? -2.885 0.934 -12.616 1.00 74.06 153 THR A O 1
ATOM 1237 N N . PRO A 1 154 ? -2.392 -0.762 -14.002 1.00 72.88 154 PRO A N 1
ATOM 1238 C CA . PRO A 1 154 ? -3.612 -1.515 -13.675 1.00 72.88 154 PRO A CA 1
ATOM 1239 C C . PRO A 1 154 ? -3.762 -1.831 -12.179 1.00 72.88 154 PRO A C 1
ATOM 1241 O O . PRO A 1 154 ? -4.856 -1.860 -11.625 1.00 72.88 154 PRO A O 1
ATOM 1244 N N . ASN A 1 155 ? -2.640 -2.064 -11.504 1.00 71.62 155 ASN A N 1
ATOM 1245 C CA . ASN A 1 155 ? -2.614 -2.424 -10.087 1.00 71.62 155 ASN A CA 1
ATOM 1246 C C . ASN A 1 155 ? -2.516 -1.198 -9.179 1.00 71.62 155 ASN A C 1
ATOM 1248 O O . ASN A 1 155 ? -2.881 -1.244 -8.005 1.00 71.62 155 ASN A O 1
ATOM 1252 N N . GLY A 1 156 ? -2.048 -0.086 -9.737 1.00 75.25 156 GLY A N 1
ATOM 1253 C CA . GLY A 1 156 ? -2.056 1.220 -9.115 1.00 75.25 156 GLY A CA 1
ATOM 1254 C C . GLY A 1 156 ? -3.465 1.735 -8.877 1.00 75.25 156 GLY A C 1
ATOM 1255 O O . GLY A 1 156 ? -3.750 2.244 -7.797 1.00 75.25 156 GLY A O 1
ATOM 1256 N N . GLU A 1 157 ? -4.373 1.535 -9.833 1.00 79.56 157 GLU A N 1
ATOM 1257 C CA . GLU A 1 157 ? -5.790 1.874 -9.658 1.00 79.56 157 GLU A CA 1
ATOM 1258 C C . GLU A 1 157 ? -6.416 1.100 -8.489 1.00 79.56 157 GLU A C 1
ATOM 1260 O O . GLU A 1 157 ? -7.040 1.703 -7.617 1.00 79.56 157 GLU A O 1
ATOM 1265 N N . GLN A 1 158 ? -6.145 -0.204 -8.387 1.00 77.31 158 GLN A N 1
ATOM 1266 C CA . GLN A 1 158 ? -6.620 -1.042 -7.276 1.00 77.31 158 GLN A CA 1
ATOM 1267 C C . GLN A 1 158 ? -6.049 -0.590 -5.922 1.00 77.31 158 GLN A C 1
ATOM 1269 O O . GLN A 1 158 ? -6.758 -0.555 -4.915 1.00 77.31 158 GLN A O 1
ATOM 1274 N N . LEU A 1 159 ? -4.771 -0.201 -5.886 1.00 78.12 159 LEU A N 1
ATOM 1275 C CA . LEU A 1 159 ? -4.129 0.364 -4.696 1.00 78.12 159 LEU A CA 1
ATOM 1276 C C . LEU A 1 159 ? -4.770 1.689 -4.268 1.00 78.12 159 LEU A C 1
ATOM 1278 O O . LEU A 1 159 ? -4.981 1.913 -3.075 1.00 78.12 159 LEU A O 1
ATOM 1282 N N . LEU A 1 160 ? -5.094 2.555 -5.230 1.00 85.31 160 LEU A N 1
ATOM 1283 C CA . LEU A 1 160 ? -5.785 3.819 -4.981 1.00 85.31 160 LEU A CA 1
ATOM 1284 C C . LEU A 1 160 ? -7.202 3.586 -4.457 1.00 85.31 160 LEU A C 1
ATOM 1286 O O . LEU A 1 160 ? -7.628 4.268 -3.525 1.00 85.31 160 LEU A O 1
ATOM 1290 N N . GLU A 1 161 ? -7.934 2.637 -5.033 1.00 85.06 161 GLU A N 1
ATOM 1291 C CA . GLU A 1 161 ? -9.282 2.283 -4.593 1.00 85.06 161 GLU A CA 1
ATOM 1292 C C . GLU A 1 161 ? -9.286 1.701 -3.183 1.00 85.06 161 GLU A C 1
ATOM 1294 O O . GLU A 1 161 ? -10.016 2.210 -2.328 1.00 85.06 161 GLU A O 1
ATOM 1299 N N . LEU A 1 162 ? -8.411 0.729 -2.897 1.00 83.62 162 LEU A N 1
ATOM 1300 C CA . LEU A 1 162 ? -8.240 0.211 -1.541 1.00 83.62 162 LEU A CA 1
ATOM 1301 C C . LEU A 1 162 ? -7.835 1.332 -0.578 1.00 83.62 162 LEU A C 1
ATOM 1303 O O . LEU A 1 162 ? -8.397 1.450 0.511 1.00 83.62 162 LEU A O 1
ATOM 1307 N N . GLY A 1 163 ? -6.890 2.187 -0.974 1.00 88.25 163 GLY A N 1
ATOM 1308 C CA . GLY A 1 163 ? -6.444 3.300 -0.147 1.00 88.25 163 GLY A CA 1
ATOM 1309 C C . GLY A 1 163 ? -7.585 4.253 0.212 1.00 88.25 163 GLY A C 1
ATOM 1310 O O . GLY A 1 163 ? -7.759 4.608 1.378 1.00 88.25 163 GLY A O 1
ATOM 1311 N N . ARG A 1 164 ? -8.432 4.597 -0.764 1.00 90.62 164 A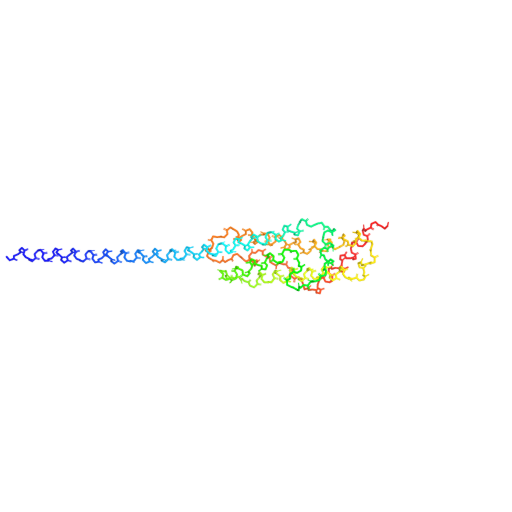RG A N 1
ATOM 1312 C CA . ARG A 1 164 ? -9.632 5.423 -0.554 1.00 90.62 164 ARG A CA 1
ATOM 1313 C C . ARG A 1 164 ? -10.675 4.716 0.309 1.00 90.62 164 ARG A C 1
ATOM 1315 O O . ARG A 1 164 ? -11.296 5.376 1.140 1.00 90.62 164 ARG A O 1
ATOM 1322 N N . ALA A 1 165 ? -10.874 3.411 0.128 1.00 88.38 165 ALA A N 1
ATOM 1323 C CA . ALA A 1 165 ? -11.797 2.620 0.938 1.00 88.38 165 ALA A CA 1
ATOM 1324 C C . ALA A 1 165 ? -11.360 2.600 2.411 1.00 88.38 165 ALA A C 1
ATOM 1326 O O . ALA A 1 165 ? -12.149 2.943 3.289 1.00 88.38 165 ALA A O 1
ATOM 1327 N N . LEU A 1 166 ? -10.078 2.330 2.677 1.00 88.62 166 LEU A N 1
ATOM 1328 C CA . LEU A 1 166 ? -9.495 2.355 4.023 1.00 88.62 166 LEU A CA 1
ATOM 1329 C C . LEU A 1 166 ? -9.586 3.735 4.684 1.00 88.62 166 LEU A C 1
ATOM 1331 O O . LEU A 1 166 ? -9.829 3.832 5.883 1.00 88.62 166 LEU A O 1
ATOM 1335 N N . MET A 1 167 ? -9.423 4.817 3.917 1.00 91.19 167 MET A N 1
ATOM 1336 C CA . MET A 1 167 ? -9.567 6.180 4.439 1.00 91.19 167 MET A CA 1
ATOM 1337 C C . MET A 1 167 ? -11.007 6.560 4.800 1.00 91.19 167 MET A C 1
ATOM 1339 O O . MET A 1 167 ? -11.201 7.455 5.624 1.00 91.19 167 MET A O 1
ATOM 1343 N N . ARG A 1 168 ? -12.002 5.942 4.151 1.00 90.88 168 ARG A N 1
ATOM 1344 C CA . ARG A 1 168 ? -13.434 6.188 4.393 1.00 90.88 168 ARG A CA 1
ATOM 1345 C C . ARG A 1 168 ? -14.030 5.252 5.439 1.00 90.88 168 ARG A C 1
ATOM 1347 O O . ARG A 1 168 ? -15.121 5.532 5.923 1.00 90.88 168 ARG A O 1
ATOM 1354 N N . TRP A 1 169 ? -13.342 4.161 5.758 1.00 90.94 169 TRP A N 1
ATOM 1355 C CA . TRP A 1 169 ? -13.792 3.188 6.740 1.00 90.94 169 TRP A CA 1
ATOM 1356 C C . TRP A 1 169 ? -13.834 3.797 8.145 1.00 90.94 169 TRP A C 1
ATOM 1358 O O . TRP A 1 169 ? -12.940 4.541 8.551 1.00 90.94 169 TRP A O 1
ATOM 1368 N N . ASP A 1 170 ? -14.897 3.498 8.884 1.00 88.31 170 ASP A N 1
ATOM 1369 C CA . ASP A 1 170 ? -15.193 4.076 10.196 1.00 88.31 170 ASP A CA 1
ATOM 1370 C C . ASP A 1 170 ? -14.557 3.301 11.362 1.00 88.31 170 ASP A C 1
ATOM 1372 O O . ASP A 1 170 ? -14.649 3.737 12.508 1.00 88.31 170 ASP A O 1
ATOM 1376 N N . GLY A 1 171 ? -13.866 2.193 11.073 1.00 84.62 171 GLY A N 1
ATOM 1377 C CA . GLY A 1 171 ? -13.233 1.328 12.070 1.00 84.62 171 GLY A CA 1
ATOM 1378 C C . GLY A 1 171 ? -14.133 0.203 12.584 1.00 84.62 171 GLY A C 1
ATOM 1379 O O . GLY A 1 171 ? -13.658 -0.658 13.332 1.00 84.62 171 GLY A O 1
ATOM 1380 N N . ALA A 1 172 ? -15.409 0.187 12.187 1.00 86.25 172 ALA A N 1
ATOM 1381 C CA . ALA A 1 172 ? -16.377 -0.823 12.583 1.00 86.25 172 ALA A CA 1
ATOM 1382 C C . ALA A 1 172 ? -16.508 -1.927 11.519 1.00 86.25 172 ALA A C 1
ATOM 1384 O O . ALA A 1 172 ? -16.458 -1.686 10.316 1.00 86.25 172 ALA A O 1
ATOM 1385 N N . GLY A 1 173 ? -16.701 -3.169 11.970 1.00 84.19 173 GLY A N 1
ATOM 1386 C CA . GLY A 1 173 ? -16.872 -4.318 11.075 1.00 84.19 173 GLY A CA 1
ATOM 1387 C C . GLY A 1 173 ? -15.570 -4.813 10.437 1.00 84.19 173 GLY A C 1
ATOM 1388 O O . GLY A 1 173 ? -14.493 -4.725 11.043 1.00 84.19 173 GLY A O 1
ATOM 1389 N N . GLU A 1 174 ? -15.704 -5.390 9.244 1.00 83.12 174 GLU A N 1
ATOM 1390 C CA . GLU A 1 174 ? -14.607 -5.966 8.463 1.00 83.12 174 GLU A CA 1
ATOM 1391 C C . GLU A 1 174 ? -13.766 -4.873 7.798 1.00 83.12 174 GLU A C 1
ATOM 1393 O O . GLU A 1 174 ? -14.283 -3.855 7.332 1.00 83.12 174 GLU A O 1
ATOM 1398 N N . VAL A 1 175 ? -12.450 -5.085 7.773 1.00 82.31 175 VAL A N 1
ATOM 1399 C CA . VAL A 1 175 ? -11.518 -4.180 7.097 1.00 82.31 175 VAL A CA 1
ATOM 1400 C C . VAL A 1 175 ? -11.750 -4.297 5.584 1.00 82.31 175 VAL A C 1
ATOM 1402 O O . VAL A 1 175 ? -11.891 -5.412 5.092 1.00 82.31 175 VAL A O 1
ATOM 1405 N N . PRO A 1 176 ? -11.766 -3.191 4.821 1.00 80.44 176 PRO A N 1
ATOM 1406 C CA . PRO A 1 176 ? -11.792 -3.257 3.361 1.00 80.44 176 PRO A CA 1
ATOM 1407 C C . PRO A 1 176 ? -10.614 -4.075 2.797 1.00 80.44 176 PRO A C 1
ATOM 1409 O O . PRO A 1 176 ? -9.459 -3.803 3.129 1.00 80.44 176 PRO A O 1
ATOM 1412 N N . THR A 1 177 ? -10.888 -5.044 1.917 1.00 72.88 177 THR A N 1
ATOM 1413 C CA . THR A 1 177 ? -9.885 -5.958 1.324 1.00 72.88 177 THR A CA 1
ATOM 1414 C C . THR A 1 177 ? -9.880 -5.889 -0.204 1.00 72.88 177 THR A C 1
ATOM 1416 O O . THR A 1 177 ? -10.861 -5.461 -0.807 1.00 72.88 177 THR A O 1
ATOM 1419 N N . LEU A 1 178 ? -8.797 -6.324 -0.877 1.00 62.31 178 LEU A N 1
ATOM 1420 C CA . LEU A 1 178 ? -8.783 -6.294 -2.354 1.00 62.31 178 LEU A CA 1
ATOM 1421 C C . LEU A 1 178 ? -9.558 -7.410 -3.037 1.00 62.31 178 LEU A C 1
ATOM 1423 O O . LEU A 1 178 ? -9.830 -7.276 -4.223 1.00 62.31 178 LEU A O 1
ATOM 1427 N N . ASP A 1 179 ? -9.974 -8.467 -2.345 1.00 59.72 179 ASP A N 1
ATOM 1428 C CA . ASP A 1 179 ? -10.905 -9.421 -2.960 1.00 59.72 179 ASP A CA 1
ATOM 1429 C C . ASP A 1 179 ? -12.269 -8.757 -3.220 1.00 59.72 179 ASP A C 1
ATOM 1431 O O . ASP A 1 179 ? -12.958 -9.108 -4.176 1.00 59.72 179 ASP A O 1
ATOM 1435 N N . GLN A 1 180 ? -12.597 -7.701 -2.465 1.00 53.31 180 GLN A N 1
ATOM 1436 C CA . GLN A 1 180 ? -13.726 -6.806 -2.733 1.00 53.31 180 GLN A CA 1
ATOM 1437 C C . GLN A 1 180 ? -13.420 -5.755 -3.827 1.00 53.31 180 GLN A C 1
ATOM 1439 O O . GLN A 1 180 ? -14.346 -5.141 -4.352 1.00 53.31 180 GLN A O 1
ATOM 1444 N N . VAL A 1 181 ? -12.143 -5.567 -4.199 1.00 51.72 181 VAL A N 1
ATOM 1445 C CA . VAL A 1 181 ? -11.635 -4.582 -5.190 1.00 51.72 181 VAL A CA 1
ATOM 1446 C C . VAL A 1 181 ? -11.088 -5.267 -6.471 1.00 51.72 181 VAL A C 1
ATOM 1448 O O . VAL A 1 181 ? -10.646 -4.611 -7.402 1.00 51.72 181 VAL A O 1
ATOM 1451 N N . PHE A 1 182 ? -11.211 -6.598 -6.570 1.00 51.34 182 PHE A N 1
ATOM 1452 C CA . PHE A 1 182 ? -10.781 -7.492 -7.658 1.00 51.34 182 PHE A CA 1
ATOM 1453 C C . PHE A 1 182 ? -9.274 -7.558 -7.975 1.00 51.34 182 PHE A C 1
ATOM 1455 O O . PHE A 1 182 ? -8.707 -6.716 -8.661 1.00 51.34 182 PHE A O 1
ATOM 1462 N N . MET A 1 183 ? -8.671 -8.711 -7.663 1.00 50.75 183 MET A N 1
ATOM 1463 C CA . MET A 1 183 ? -7.362 -9.145 -8.172 1.00 50.75 183 MET A CA 1
ATOM 1464 C C . MET A 1 183 ? -7.515 -10.114 -9.361 1.00 50.75 183 MET A C 1
ATOM 1466 O O . MET A 1 183 ? -7.499 -11.336 -9.200 1.00 50.75 183 MET A O 1
ATOM 1470 N N . LYS A 1 184 ? -7.612 -9.587 -10.588 1.00 42.91 184 LYS A N 1
ATOM 1471 C CA . LYS A 1 184 ? -7.276 -10.344 -11.812 1.00 42.91 184 LYS A CA 1
ATOM 1472 C C . LYS A 1 184 ? -5.852 -9.978 -12.233 1.00 42.91 184 LYS A C 1
ATOM 1474 O O . LYS A 1 184 ? -5.586 -8.814 -12.487 1.00 42.91 184 LYS A O 1
ATOM 1479 N N . GLY A 1 185 ? -4.968 -10.971 -12.367 1.00 50.38 185 GLY A N 1
ATOM 1480 C CA . GLY A 1 185 ? -3.692 -10.782 -13.076 1.00 50.38 185 GLY A CA 1
ATOM 1481 C C . GLY A 1 185 ? -2.416 -10.750 -12.231 1.00 50.38 185 GLY A C 1
ATOM 1482 O O . GLY A 1 185 ? -1.451 -10.105 -12.623 1.00 50.38 185 GLY A O 1
ATOM 1483 N N . CYS A 1 186 ? -2.346 -11.480 -11.111 1.00 47.31 186 CYS A N 1
ATOM 1484 C CA . CYS A 1 186 ? -1.046 -11.824 -10.517 1.00 47.31 186 CYS A CA 1
ATOM 1485 C C . CYS A 1 186 ? -0.280 -12.785 -11.442 1.00 47.31 186 CYS A C 1
ATOM 1487 O O . CYS A 1 186 ? -0.271 -13.999 -11.231 1.00 47.31 186 CYS A O 1
ATOM 1489 N N . GLU A 1 187 ? 0.338 -12.245 -12.487 1.00 54.62 187 GLU A N 1
ATOM 1490 C CA . GLU A 1 187 ? 1.269 -12.978 -13.331 1.00 54.62 187 GLU A CA 1
ATOM 1491 C C . GLU A 1 187 ? 2.526 -13.340 -12.525 1.00 54.62 187 GLU A C 1
ATOM 1493 O O . GLU A 1 187 ? 3.063 -12.548 -11.747 1.00 54.62 187 GLU A O 1
ATOM 1498 N N . THR A 1 188 ? 2.982 -14.583 -12.673 1.00 55.38 188 THR A N 1
ATOM 1499 C CA . THR A 1 188 ? 4.216 -15.061 -12.039 1.00 55.38 188 THR A CA 1
ATOM 1500 C C . THR A 1 188 ? 5.438 -14.330 -12.618 1.00 55.38 188 THR A C 1
ATOM 1502 O O . THR A 1 188 ? 5.373 -13.829 -13.739 1.00 55.38 188 THR A O 1
ATOM 1505 N N . PRO A 1 189 ? 6.600 -14.319 -11.936 1.00 48.69 189 PRO A N 1
ATOM 1506 C CA . PRO A 1 189 ? 7.833 -13.742 -12.489 1.00 48.69 189 PRO A CA 1
ATOM 1507 C C . PRO A 1 189 ? 8.213 -14.282 -13.882 1.00 48.69 189 PRO A C 1
ATOM 1509 O O . PRO A 1 189 ? 8.813 -13.568 -14.681 1.00 48.69 189 PRO A O 1
ATOM 1512 N N . ALA A 1 190 ? 7.842 -15.531 -14.189 1.00 53.47 190 ALA A N 1
ATOM 1513 C CA . ALA A 1 190 ? 8.047 -16.147 -15.499 1.00 53.47 190 ALA A CA 1
ATOM 1514 C C . ALA A 1 190 ? 7.094 -15.593 -16.573 1.00 53.47 190 ALA A C 1
ATOM 1516 O O . ALA A 1 190 ? 7.525 -15.329 -17.694 1.00 53.47 190 ALA A O 1
ATOM 1517 N N . ALA A 1 191 ? 5.823 -15.371 -16.226 1.00 59.09 191 ALA A N 1
ATOM 1518 C CA . ALA A 1 191 ? 4.880 -14.672 -17.098 1.00 59.09 191 ALA A CA 1
ATOM 1519 C C . ALA A 1 191 ? 5.330 -13.221 -17.334 1.00 59.09 191 ALA A C 1
ATOM 1521 O O . ALA A 1 191 ? 5.300 -12.753 -18.468 1.00 59.09 191 ALA A O 1
ATOM 1522 N N . LEU A 1 192 ? 5.916 -12.581 -16.314 1.00 55.25 192 LEU A N 1
ATOM 1523 C CA . LEU A 1 192 ? 6.513 -11.257 -16.451 1.00 55.25 192 LEU A CA 1
ATOM 1524 C C . LEU A 1 192 ? 7.629 -11.220 -17.500 1.00 55.25 192 LEU A C 1
ATOM 1526 O O . LEU A 1 192 ? 7.657 -10.339 -18.354 1.00 55.25 192 LEU A O 1
ATOM 1530 N N . ALA A 1 193 ? 8.540 -12.197 -17.456 1.00 56.03 193 ALA A N 1
ATOM 1531 C CA . ALA A 1 193 ? 9.619 -12.329 -18.431 1.00 56.03 193 ALA A CA 1
ATOM 1532 C C . ALA A 1 193 ? 9.089 -12.563 -19.859 1.00 56.03 193 ALA A C 1
ATOM 1534 O O . ALA A 1 193 ? 9.654 -12.041 -20.819 1.00 56.03 193 ALA A O 1
ATOM 1535 N N . GLN A 1 194 ? 7.974 -13.284 -20.009 1.00 63.84 194 GLN A N 1
ATOM 1536 C CA . GLN A 1 194 ? 7.317 -13.463 -21.306 1.00 63.84 194 GLN A CA 1
ATOM 1537 C C . GLN A 1 194 ? 6.631 -12.189 -21.807 1.00 63.84 194 GLN A C 1
ATOM 1539 O O . GLN A 1 194 ? 6.712 -11.898 -23.001 1.00 63.84 194 GLN A O 1
ATOM 1544 N N . SER A 1 195 ? 5.961 -11.403 -20.958 1.00 62.81 195 SER A N 1
ATOM 1545 C CA . SER A 1 195 ? 5.362 -10.141 -21.424 1.00 62.81 195 SER A CA 1
ATOM 1546 C C . SER A 1 195 ? 6.413 -9.057 -21.650 1.00 62.81 195 SER A C 1
ATOM 1548 O O . SER A 1 195 ? 6.262 -8.294 -22.593 1.00 62.81 195 SER A O 1
ATOM 1550 N N . VAL A 1 196 ? 7.549 -9.084 -20.938 1.00 58.62 196 VAL A N 1
ATOM 1551 C CA . VAL A 1 196 ? 8.764 -8.330 -21.308 1.00 58.62 196 VAL A CA 1
ATOM 1552 C C . VAL A 1 196 ? 9.215 -8.687 -22.722 1.00 58.62 196 VAL A C 1
ATOM 1554 O O . VAL A 1 196 ? 9.488 -7.801 -23.526 1.00 58.62 196 VAL A O 1
ATOM 1557 N N . GLU A 1 197 ? 9.325 -9.976 -23.042 1.00 64.44 197 GLU A N 1
ATOM 1558 C CA . GLU A 1 197 ? 9.778 -10.413 -24.362 1.00 64.44 197 GLU A CA 1
ATOM 1559 C C . GLU A 1 197 ? 8.784 -10.020 -25.465 1.00 64.44 197 GLU A C 1
ATOM 1561 O O . GLU A 1 197 ? 9.200 -9.579 -26.540 1.00 64.44 197 GLU A O 1
ATOM 1566 N N . ARG A 1 198 ? 7.476 -10.063 -25.175 1.00 70.44 198 ARG A N 1
ATOM 1567 C CA . ARG A 1 198 ? 6.426 -9.534 -26.059 1.00 70.44 198 ARG A CA 1
ATOM 1568 C C . ARG A 1 198 ? 6.535 -8.020 -26.246 1.00 70.44 198 ARG A C 1
ATOM 1570 O O . ARG A 1 198 ? 6.498 -7.565 -27.385 1.00 70.44 198 ARG A O 1
ATOM 1577 N N . LEU A 1 199 ? 6.710 -7.253 -25.170 1.00 64.75 199 LEU A N 1
ATOM 1578 C CA . LEU A 1 199 ? 6.875 -5.794 -25.195 1.00 64.75 199 LEU A CA 1
ATOM 1579 C C . LEU A 1 199 ? 8.120 -5.382 -25.968 1.00 64.75 199 LEU A C 1
ATOM 1581 O O . LEU A 1 199 ? 8.033 -4.534 -26.846 1.00 64.75 199 LEU A O 1
ATOM 1585 N N . LEU A 1 200 ? 9.261 -6.025 -25.712 1.00 64.38 200 LEU A N 1
ATOM 1586 C CA . LEU A 1 200 ? 10.487 -5.782 -26.467 1.00 64.38 200 LEU A CA 1
ATOM 1587 C C . LEU A 1 200 ? 10.243 -6.028 -27.955 1.00 64.38 200 LEU A C 1
ATOM 1589 O O . LEU A 1 200 ? 10.547 -5.169 -28.772 1.00 64.38 200 LEU A O 1
ATOM 1593 N N . THR A 1 201 ? 9.630 -7.156 -28.310 1.00 70.19 201 THR A N 1
ATOM 1594 C CA . THR A 1 201 ? 9.315 -7.493 -29.708 1.00 70.19 201 THR A CA 1
ATOM 1595 C C . THR A 1 201 ? 8.304 -6.524 -30.342 1.00 70.19 201 THR A C 1
ATOM 1597 O O . THR A 1 201 ? 8.364 -6.293 -31.547 1.00 70.19 201 THR A O 1
ATOM 1600 N N . ARG A 1 202 ? 7.397 -5.931 -29.553 1.00 72.69 202 ARG A N 1
ATOM 1601 C CA . ARG A 1 202 ? 6.363 -4.987 -30.011 1.00 72.69 202 ARG A CA 1
ATOM 1602 C C . ARG A 1 202 ? 6.848 -3.541 -30.119 1.00 72.69 202 ARG A C 1
ATOM 1604 O O . ARG A 1 202 ? 6.415 -2.844 -31.034 1.00 72.69 202 ARG A O 1
ATOM 1611 N N . GLU A 1 203 ? 7.683 -3.081 -29.193 1.00 63.81 203 GLU A N 1
ATOM 1612 C CA . GLU A 1 203 ? 8.113 -1.681 -29.092 1.00 63.81 203 GLU A CA 1
ATOM 1613 C C . GLU A 1 203 ? 9.425 -1.410 -29.835 1.00 63.81 203 GLU A C 1
ATOM 1615 O O . GLU A 1 203 ? 9.562 -0.349 -30.438 1.00 63.81 203 GLU A O 1
ATOM 1620 N N . LEU A 1 204 ? 10.353 -2.379 -29.904 1.00 61.44 204 LEU A N 1
ATOM 1621 C CA . LEU A 1 204 ? 11.592 -2.241 -30.691 1.00 61.44 204 LEU A CA 1
ATOM 1622 C C . LEU A 1 204 ? 11.358 -1.804 -32.153 1.00 61.44 204 LEU A C 1
ATOM 1624 O O . LEU A 1 204 ? 12.098 -0.944 -32.621 1.00 61.44 204 LEU A O 1
ATOM 1628 N N . PRO A 1 205 ? 10.353 -2.327 -32.885 1.00 65.50 205 PRO A N 1
ATOM 1629 C CA . PRO A 1 205 ? 10.102 -1.938 -34.274 1.00 65.50 205 PRO A CA 1
ATOM 1630 C C . PRO A 1 205 ? 9.499 -0.537 -34.453 1.00 65.50 205 PRO A C 1
ATOM 1632 O O . PRO A 1 205 ? 9.460 -0.045 -35.577 1.00 65.50 205 PRO A O 1
ATOM 1635 N N . LYS A 1 206 ? 8.971 0.080 -33.387 1.00 65.62 206 LYS A N 1
ATOM 1636 C CA . LYS A 1 206 ? 8.316 1.400 -33.446 1.00 65.62 206 LYS A CA 1
ATOM 1637 C C . LYS A 1 206 ? 9.277 2.555 -33.179 1.00 65.62 206 LYS A C 1
ATOM 1639 O O . LYS A 1 206 ? 8.900 3.711 -33.358 1.00 65.62 206 LYS A O 1
ATOM 1644 N N . LEU A 1 207 ? 10.489 2.251 -32.724 1.00 54.31 207 LEU A N 1
ATOM 1645 C CA . LEU A 1 207 ? 11.507 3.255 -32.466 1.00 54.31 207 LEU A CA 1
ATOM 1646 C C . LEU A 1 207 ? 12.046 3.782 -33.807 1.00 54.31 207 LEU A C 1
ATOM 1648 O O . LEU A 1 207 ? 12.387 2.972 -34.674 1.00 54.31 207 LEU A O 1
ATOM 1652 N N . PRO A 1 208 ? 12.116 5.113 -34.002 1.00 46.88 208 PRO A N 1
ATOM 1653 C CA . PRO A 1 208 ? 12.783 5.674 -35.165 1.00 46.88 208 PRO A CA 1
ATOM 1654 C C . PRO A 1 208 ? 14.265 5.287 -35.088 1.00 46.88 208 PRO A C 1
ATOM 1656 O O . PRO A 1 208 ? 14.925 5.529 -34.073 1.00 46.88 208 PRO A O 1
ATOM 1659 N N . TRP A 1 209 ? 14.734 4.597 -36.124 1.00 51.50 209 TRP A N 1
ATOM 1660 C CA . TRP A 1 209 ? 16.126 4.192 -36.312 1.00 51.50 209 TRP A CA 1
ATOM 1661 C C . TRP A 1 209 ? 16.999 5.370 -36.739 1.00 51.50 209 TRP A C 1
ATOM 1663 O O . TRP A 1 209 ? 16.500 6.244 -37.483 1.00 51.50 209 TRP A O 1
#

pLDDT: mean 76.28, std 11.56, range [42.91, 92.31]

Organism: NCBI:txid1333857

Radius of gyration: 29.75 Å; chains: 1; bounding box: 74×27×103 Å

Foldseek 3Di:
DVVVVVVVVVVVVVVVVVVVVVVVVVVVVVVVVVVVVVLVLLVLLLVLLLQLLVLLLQQLVQVVPDALVNLLVLLVDPDDDLQPSARSSVSNVVSCVSNVVSAPADCQSVVLSNLRSLLSVLLSVLSPDPVLVVDDPVVSSVLSSVLCCVRSVVVSVLSNVLSVQSNPRSSDDHRDGCVVVDDDDSDDSVVSVVVSVVSCVVVVVVDDD

Sequence (209 aa):
MLTLLSVGLAFLGAFWLFRGQLSHDRQLTQVQLAAERTERVNDARRQAARKLGNALITAQDEFNSMDGPTLFEAASRPGFNRDQGAPGAETIYRAFRVAEHELDLDDIILRLRRVRLAWWHGVRSVHDSGRLKRLPREQQAHVLFALADEYFTPNGEQLLELGRALMRWDGAGEVPTLDQVFMKGCETPAALAQSVERLLTRELPKLPW